Protein AF-0000000080779223 (afdb_homodimer)

Organism: Coccidioides immitis (strain RS) (NCBI:txid246410)

Nearest PDB structures (foldseek):
  2h4u-assembly1_A  TM=9.328E-01  e=2.922E-12  Homo sapiens
  4ord-assembly1_A  TM=8.524E-01  e=2.295E-12  Danio rerio
  2h4u-assembly1_D  TM=9.483E-01  e=5.286E-11  Homo sapiens
  3f5o-assembly1_B  TM=8.701E-01  e=8.654E-12  Homo sapiens
  2cy9-assembly1_A  TM=9.499E-01  e=2.095E-09  Mus musculus

Foldseek 3Di:
DDQDFVQLFVQLQCVLPPDDDPVRCVDDCVVCSVFKHWDDFGVPPFTKTKIKGAAAQVQDDPVQWGDPVSVQVCLAVNLLSSQCSVDDQQFCVVSFAWPDKDKDFDATHHHGFMKMKMKTWPDGDSFKTKIKIWIATPVPGDTGMIMIIMGTDDHPDPPPD/DDQDFVQLFVQLQCVLPPDDDPVRCVDDCVVCSVFKHWDDWGVPPFTKTKIKGAAAQVQDDPVQWGDPVSVQVCLAVNLLSSQCSVDDQQFCVVSFAWPDKDKDFDATHHHGFMKMKMKTWPDGDSFKTKIKIWIATPVPGDTGMIMIIMGTDDHPDPPPD

Solvent-accessible surface area (backbone atoms only — not comparable to full-atom values): 16432 Å² total; per-residue (Å²): 132,85,86,45,61,69,57,35,41,50,44,45,45,48,68,53,68,49,80,68,50,78,73,55,55,39,25,43,66,38,83,48,46,86,50,48,40,82,68,51,58,43,71,57,90,64,33,34,40,30,31,35,32,56,37,43,60,55,40,8,36,96,84,46,21,56,19,70,34,48,54,49,27,51,42,56,54,54,37,35,43,54,38,43,42,67,29,39,92,57,36,22,52,76,39,36,44,67,41,33,42,38,36,40,45,73,43,84,48,45,54,69,41,45,33,34,41,41,21,33,52,75,46,74,59,73,52,44,32,36,29,36,29,34,34,26,36,62,89,78,61,47,72,18,35,42,33,43,39,33,32,33,44,68,45,64,81,70,72,80,120,131,83,86,44,61,68,55,36,42,50,44,44,44,49,68,54,68,48,83,68,51,78,73,55,54,38,26,42,66,39,82,48,46,86,49,48,40,81,68,50,58,43,71,57,88,66,33,35,40,32,30,34,31,56,37,42,59,54,39,7,37,95,84,45,20,57,18,69,35,49,54,50,27,48,42,55,54,55,36,36,43,54,38,43,40,67,29,39,93,56,36,22,54,76,38,38,46,67,40,32,43,38,37,38,45,73,44,85,48,46,55,69,42,45,32,34,40,42,20,33,52,74,46,75,59,74,52,44,33,36,29,34,28,36,33,25,37,63,88,78,59,47,73,19,35,41,33,44,39,32,30,34,44,68,45,67,82,72,71,79,124

InterPro domains:
  IPR003736 Phenylacetic acid degradation-related domain [TIGR00369] (54-140)
  IPR006683 Thioesterase domain [PF03061] (65-143)
  IPR029069 HotDog domain superfamily [SSF54637] (48-147)
  IPR039298 Acyl-coenzyme A thioesterase 13 [PTHR21660] (12-153)

pLDDT: mean 94.31, std 9.31, range [35.62, 99.0]

Radius of gyration: 20.01 Å; Cα contacts (8 Å, |Δi|>4): 756; chains: 2; bounding box: 48×68×44 Å

Secondary structure (DSSP, 8-state):
----HHHHHHHHHHHHHSPP-TTGGGSTTHHHHTTEEEEEEE-SSSPEEEEEEE--GGGB-TTSBB-HHHHHHHHHHHHHHHHHHH-BTTBBTT--EEEEEEEEE-S--BTT-EEEEEEEEEEE-SSEEEEEEEEEETTT--EEEEEEEEEE---------/----HHHHHHHHHHHHHSPP-TTGGGSTTHHHHTTEEEEEEE-SSSPEEEEEEE--GGGB-TTSBB-HHHHHHHHHHHHHHHHHHH-BTTBBTT--EEEEEEEEE-S--BTT-EEEEEEEEEEE-SSEEEEEEEEEETTT--EEEEEEEEEE---------

Structure (mmCIF, N/CA/C/O backbone):
data_AF-0000000080779223-model_v1
#
loop_
_entity.id
_entity.type
_entity.pdbx_description
1 polymer Thioesterase
#
loop_
_atom_site.group_PDB
_atom_site.id
_atom_site.type_symbol
_atom_site.label_atom_id
_atom_site.label_alt_id
_atom_site.label_comp_id
_atom_site.label_asym_id
_atom_site.label_entity_id
_atom_site.label_seq_id
_atom_site.pdbx_PDB_ins_code
_atom_site.Cartn_x
_atom_site.Cartn_y
_atom_site.Cartn_z
_atom_site.occupancy
_atom_site.B_iso_or_equiv
_atom_site.auth_seq_id
_atom_site.auth_comp_id
_atom_site.auth_asym_id
_atom_site.auth_atom_id
_atom_site.pdbx_PDB_model_num
ATOM 1 N N . MET A 1 1 ? 1.879 30.844 16.062 1 60.28 1 MET A N 1
ATOM 2 C CA . MET A 1 1 ? 0.445 30.938 16.312 1 60.28 1 MET A CA 1
ATOM 3 C C . MET A 1 1 ? -0.128 29.594 16.734 1 60.28 1 MET A C 1
ATOM 5 O O . MET A 1 1 ? 0.312 28.547 16.25 1 60.28 1 MET A O 1
ATOM 9 N N . GLU A 1 2 ? -0.943 29.547 17.781 1 83.25 2 GLU A N 1
ATOM 10 C CA . GLU A 1 2 ? -1.54 28.344 18.344 1 83.25 2 GLU A CA 1
ATOM 11 C C . GLU A 1 2 ? -2.502 27.688 17.359 1 83.25 2 GLU A C 1
ATOM 13 O O . GLU A 1 2 ? -3.232 28.375 16.641 1 83.25 2 GLU A O 1
ATOM 18 N N . LEU A 1 3 ? -2.42 26.469 17.094 1 90.62 3 LEU A N 1
ATOM 19 C CA . LEU A 1 3 ? -3.287 25.719 16.188 1 90.62 3 LEU A CA 1
ATOM 20 C C . LEU A 1 3 ? -4.703 25.625 16.75 1 90.62 3 LEU A C 1
ATOM 22 O O . LEU A 1 3 ? -4.918 25.062 17.828 1 90.62 3 LEU A O 1
ATOM 26 N N . THR A 1 4 ? -5.652 26.328 16.062 1 95.12 4 THR A N 1
ATOM 27 C CA . THR A 1 4 ? -7.055 26.25 16.453 1 95.12 4 THR A CA 1
ATOM 28 C C . THR A 1 4 ? -7.754 25.109 15.742 1 95.12 4 THR A C 1
ATOM 30 O O . THR A 1 4 ? -7.242 24.578 14.75 1 95.12 4 THR A O 1
ATOM 33 N N . GLU A 1 5 ? -8.922 24.703 16.25 1 96.5 5 GLU A N 1
ATOM 34 C CA . GLU A 1 5 ? -9.75 23.688 15.617 1 96.5 5 GLU A CA 1
ATOM 35 C C . GLU A 1 5 ? -10.078 24.062 14.18 1 96.5 5 GLU A C 1
ATOM 37 O O . GLU A 1 5 ? -9.945 23.234 13.266 1 96.5 5 GLU A O 1
ATOM 42 N N . GLU A 1 6 ? -10.477 25.312 14 1 95.88 6 GLU A N 1
ATOM 43 C CA . GLU A 1 6 ? -10.867 25.797 12.68 1 95.88 6 GLU A CA 1
ATOM 44 C C . GLU A 1 6 ? -9.688 25.734 11.703 1 95.88 6 GLU A C 1
ATOM 46 O O . GLU A 1 6 ? -9.844 25.312 10.555 1 95.88 6 GLU A O 1
ATOM 51 N N . LEU A 1 7 ? -8.555 26.188 12.203 1 95.38 7 LEU A N 1
ATOM 52 C CA . LEU A 1 7 ? -7.375 26.188 11.352 1 95.38 7 LEU A CA 1
ATOM 53 C C . LEU A 1 7 ? -6.977 24.766 10.977 1 95.38 7 LEU A C 1
ATOM 55 O O . LEU A 1 7 ? -6.633 24.484 9.828 1 95.38 7 LEU A O 1
ATOM 59 N N . PHE A 1 8 ? -7.027 23.891 11.961 1 96.62 8 PHE A N 1
ATOM 60 C CA . PHE A 1 8 ? -6.703 22.484 11.71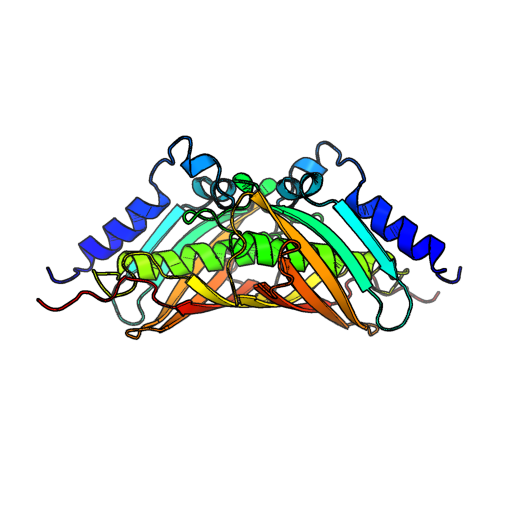9 1 96.62 8 PHE A CA 1
ATOM 61 C C . PHE A 1 8 ? -7.629 21.891 10.664 1 96.62 8 PHE A C 1
ATOM 63 O O . PHE A 1 8 ? -7.168 21.297 9.688 1 96.62 8 PHE A O 1
ATOM 70 N N . VAL A 1 9 ? -8.922 22.047 10.789 1 96.69 9 VAL A N 1
ATOM 71 C CA . VAL A 1 9 ? -9.914 21.5 9.867 1 96.69 9 VAL A CA 1
ATOM 72 C C . VAL A 1 9 ? -9.688 22.062 8.469 1 96.69 9 VAL A C 1
ATOM 74 O O . VAL A 1 9 ? -9.727 21.328 7.48 1 96.69 9 VAL A O 1
ATOM 77 N N . ASN A 1 10 ? -9.367 23.359 8.375 1 95.12 10 ASN A N 1
ATOM 78 C CA . ASN A 1 10 ? -9.133 24 7.086 1 95.12 10 ASN A CA 1
ATOM 79 C C . ASN A 1 10 ? -7.879 23.469 6.41 1 95.12 10 ASN A C 1
ATOM 81 O O . ASN A 1 10 ? -7.852 23.281 5.191 1 95.12 10 ASN A O 1
ATOM 85 N N . ARG A 1 11 ? -6.891 23.234 7.203 1 93.56 11 ARG A N 1
ATOM 86 C CA . ARG A 1 11 ? -5.66 22.656 6.664 1 93.56 11 ARG A CA 1
ATOM 87 C C . ARG A 1 11 ? -5.91 21.281 6.07 1 93.56 11 ARG A C 1
ATOM 89 O O . ARG A 1 11 ? -5.496 21 4.945 1 93.56 11 ARG A O 1
ATOM 96 N N . ILE A 1 12 ? -6.609 20.422 6.82 1 94.69 12 ILE A N 1
ATOM 97 C CA . ILE A 1 12 ? -6.883 19.062 6.383 1 94.69 12 ILE A CA 1
ATOM 98 C C . ILE A 1 12 ? -7.73 19.078 5.113 1 94.69 12 ILE A C 1
ATOM 100 O O . ILE A 1 12 ? -7.414 18.406 4.133 1 94.69 12 ILE A O 1
ATOM 104 N N . LYS A 1 13 ? -8.734 19.891 5.148 1 91.81 13 LYS A N 1
ATOM 105 C CA . LYS A 1 13 ? -9.648 20 4.016 1 91.81 13 LYS A CA 1
ATOM 106 C C . LYS A 1 13 ? -8.922 20.5 2.768 1 91.81 13 LYS A C 1
ATOM 108 O O . LYS A 1 13 ? -9.094 19.938 1.681 1 91.81 13 LYS A O 1
ATOM 113 N N . SER A 1 14 ? -8.078 21.469 2.871 1 89.69 14 SER A N 1
ATOM 114 C CA . SER A 1 14 ? -7.387 22.094 1.743 1 89.69 14 SER A CA 1
ATOM 115 C C . SER A 1 14 ? -6.367 21.141 1.129 1 89.69 14 SER A C 1
ATOM 117 O O . SER A 1 14 ? -6.125 21.172 -0.079 1 89.69 14 SER A O 1
ATOM 119 N N . MET A 1 15 ? -5.84 20.312 1.89 1 83.06 15 MET A N 1
ATOM 120 C CA . MET A 1 15 ? -4.82 19.375 1.417 1 83.06 15 MET A CA 1
ATOM 121 C C . MET A 1 15 ? -5.422 18.344 0.469 1 83.06 15 MET A C 1
ATOM 123 O O . MET A 1 15 ? -4.781 17.953 -0.505 1 83.06 15 MET A O 1
ATOM 127 N N . TYR A 1 16 ? -6.652 18 0.704 1 77.38 16 TYR A N 1
ATOM 128 C CA . TYR A 1 16 ? -7.184 16.906 -0.095 1 77.38 16 TYR A CA 1
ATOM 129 C C . TYR A 1 16 ? -8.078 17.422 -1.21 1 77.38 16 TYR A C 1
ATOM 131 O O . TYR A 1 16 ? -8.258 16.766 -2.234 1 77.38 16 TYR A O 1
ATOM 139 N N . GLU A 1 17 ? -8.586 18.672 -1.057 1 78.12 17 GLU A N 1
ATOM 140 C CA . GLU A 1 17 ? -9.508 19.188 -2.057 1 78.12 17 GLU A CA 1
ATOM 141 C C . GLU A 1 17 ? -8.789 20.078 -3.074 1 78.12 17 GLU A C 1
ATOM 143 O O . GLU A 1 17 ? -9.367 20.469 -4.09 1 78.12 17 GLU A O 1
ATOM 148 N N . ARG A 1 18 ? -7.578 20.203 -2.768 1 76.69 18 ARG A N 1
ATOM 149 C CA . ARG A 1 18 ? -6.84 21.062 -3.689 1 76.69 18 ARG A CA 1
ATOM 150 C C . ARG A 1 18 ? -6.594 20.359 -5.02 1 76.69 18 ARG A C 1
ATOM 152 O O . ARG A 1 18 ? -6.367 19.141 -5.047 1 76.69 18 ARG A O 1
ATOM 159 N N . SER A 1 19 ? -6.695 21.188 -6.047 1 75.75 19 SER A N 1
ATOM 160 C CA . SER A 1 19 ? -6.336 20.656 -7.363 1 75.75 19 SER A CA 1
ATOM 161 C C . SER A 1 19 ? -4.836 20.422 -7.473 1 75.75 19 SER A C 1
ATOM 163 O O . SER A 1 19 ? -4.035 21.234 -6.992 1 75.75 19 SER A O 1
ATOM 165 N N . LEU A 1 20 ? -4.547 19.328 -7.973 1 81.88 20 LEU A N 1
ATOM 166 C CA . LEU A 1 20 ? -3.143 19.031 -8.227 1 81.88 20 LEU A CA 1
ATOM 167 C C . LEU A 1 20 ? -2.676 19.672 -9.531 1 81.88 20 LEU A C 1
ATOM 169 O O . LEU A 1 20 ? -3.426 19.703 -10.508 1 81.88 20 LEU A O 1
ATOM 173 N N . ASP A 1 21 ? -1.545 20.281 -9.469 1 83.5 21 ASP A N 1
ATOM 174 C CA . ASP A 1 21 ? -0.965 20.75 -10.727 1 83.5 21 ASP A CA 1
ATOM 175 C C . ASP A 1 21 ? -0.455 19.594 -11.562 1 83.5 21 ASP A C 1
ATOM 177 O O . ASP A 1 21 ? -0.617 18.422 -11.18 1 83.5 21 ASP A O 1
ATOM 181 N N . GLU A 1 22 ? -0.006 19.969 -12.75 1 83.88 22 GLU A N 1
ATOM 182 C CA . GLU A 1 22 ? 0.404 18.953 -13.703 1 83.88 22 GLU A CA 1
ATOM 183 C C . GLU A 1 22 ? 1.486 18.047 -13.117 1 83.88 22 GLU A C 1
ATOM 185 O O . GLU A 1 22 ? 1.456 16.828 -13.305 1 83.88 22 GLU A O 1
ATOM 190 N N . HIS A 1 23 ? 2.412 18.656 -12.477 1 84.75 23 HIS A N 1
ATOM 191 C CA . HIS A 1 23 ? 3.504 17.906 -11.883 1 84.75 23 HIS A CA 1
ATOM 192 C C . HIS A 1 23 ? 2.996 16.984 -10.766 1 84.75 23 HIS A C 1
ATOM 194 O O . HIS A 1 23 ? 3.357 15.812 -10.711 1 84.75 23 HIS A O 1
ATOM 200 N N . GLU A 1 24 ? 2.143 17.5 -9.953 1 86 24 GLU A N 1
ATOM 201 C CA . GLU A 1 24 ? 1.599 16.734 -8.828 1 86 24 GLU A CA 1
ATOM 202 C C . GLU A 1 24 ? 0.729 15.586 -9.32 1 86 24 GLU A C 1
ATOM 204 O O . GLU A 1 24 ? 0.592 14.57 -8.633 1 86 24 GLU A O 1
ATOM 209 N N . ASN A 1 25 ? 0.188 15.727 -10.477 1 89.69 25 ASN A N 1
ATOM 210 C CA . ASN A 1 25 ? -0.653 14.695 -11.07 1 89.69 25 ASN A CA 1
ATOM 211 C C . ASN A 1 25 ? 0.174 13.516 -11.562 1 89.69 25 ASN A C 1
ATOM 213 O O . ASN A 1 25 ? -0.378 12.477 -11.93 1 89.69 25 ASN A O 1
ATOM 217 N N . SER A 1 26 ? 1.386 13.648 -11.461 1 91.81 26 SER A N 1
ATOM 218 C CA . SER A 1 26 ? 2.254 12.609 -12 1 91.81 26 SER A CA 1
ATOM 219 C C . SER A 1 26 ? 2.709 11.648 -10.914 1 91.81 26 SER A C 1
ATOM 221 O O . SER A 1 26 ? 3.303 10.609 -11.203 1 91.81 26 SER A O 1
ATOM 223 N N . PHE A 1 27 ? 2.383 11.969 -9.656 1 95.94 27 PHE A N 1
ATOM 224 C CA . PHE A 1 27 ? 2.848 11.133 -8.562 1 95.94 27 PHE A CA 1
ATOM 225 C C . PHE A 1 27 ? 1.909 9.945 -8.344 1 95.94 27 PHE A C 1
ATOM 227 O O . PHE A 1 27 ? 0.794 9.93 -8.867 1 95.94 27 PHE A O 1
ATOM 234 N N . PHE A 1 28 ? 2.365 8.977 -7.602 1 97.56 28 PHE A N 1
ATOM 235 C CA . PHE A 1 28 ? 1.735 7.668 -7.477 1 97.56 28 PHE A CA 1
ATOM 236 C C . PHE A 1 28 ? 0.306 7.801 -6.965 1 97.56 28 PHE A C 1
ATOM 238 O O . PHE A 1 28 ? -0.608 7.156 -7.484 1 97.56 28 PHE A O 1
ATOM 245 N N . ASP A 1 29 ? 0.114 8.633 -5.949 1 95.69 29 ASP A N 1
ATOM 246 C CA . ASP A 1 29 ? -1.17 8.648 -5.254 1 95.69 29 ASP A CA 1
ATOM 247 C C . ASP A 1 29 ? -2.146 9.609 -5.926 1 95.69 29 ASP A C 1
ATOM 249 O O . ASP A 1 29 ? -3.258 9.812 -5.434 1 95.69 29 ASP A O 1
ATOM 253 N N . ALA A 1 30 ? -1.726 10.203 -7.043 1 94.12 30 ALA A N 1
ATOM 254 C CA . ALA A 1 30 ? -2.582 11.156 -7.738 1 94.12 30 ALA A CA 1
ATOM 255 C C . ALA A 1 30 ? -3.875 10.5 -8.203 1 94.12 30 ALA A C 1
ATOM 257 O O . ALA A 1 30 ? -4.922 11.148 -8.266 1 94.12 30 ALA A O 1
ATOM 258 N N . GLN A 1 31 ? -3.824 9.211 -8.477 1 92.31 31 GLN A N 1
ATOM 259 C CA . GLN A 1 31 ? -4.98 8.484 -8.984 1 92.31 31 GLN A CA 1
ATOM 260 C C . GLN A 1 31 ? -6.094 8.414 -7.941 1 92.31 31 GLN A C 1
ATOM 262 O O . GLN A 1 31 ? -7.246 8.125 -8.273 1 92.31 31 GLN A O 1
ATOM 267 N N . LEU A 1 32 ? -5.773 8.688 -6.699 1 94.25 32 LEU A N 1
ATOM 268 C CA . LEU A 1 32 ? -6.75 8.555 -5.625 1 94.25 32 LEU A CA 1
ATOM 269 C C . LEU A 1 32 ? -7.27 9.922 -5.191 1 94.25 32 LEU A C 1
ATOM 271 O O . LEU A 1 32 ? -8.227 10.008 -4.418 1 94.25 32 LEU A O 1
ATOM 275 N N . GLN A 1 33 ? -6.641 10.953 -5.672 1 89.38 33 GLN A N 1
ATOM 276 C CA . GLN A 1 33 ? -6.902 12.305 -5.188 1 89.38 33 GLN A CA 1
ATOM 277 C C . GLN A 1 33 ? -8.367 12.688 -5.383 1 89.38 33 GLN A C 1
ATOM 279 O O . GLN A 1 33 ? -8.977 13.297 -4.504 1 89.38 33 GLN A O 1
ATOM 284 N N . ASP A 1 34 ? -8.938 12.305 -6.496 1 90.94 34 ASP A N 1
ATOM 285 C CA . ASP A 1 34 ? -10.305 12.719 -6.797 1 90.94 34 ASP A CA 1
ATOM 286 C C . ASP A 1 34 ? -11.312 11.664 -6.344 1 90.94 34 ASP A C 1
ATOM 288 O O . ASP A 1 34 ? -12.508 11.789 -6.605 1 90.94 34 ASP A O 1
ATOM 292 N N . LYS A 1 35 ? -10.859 10.656 -5.691 1 94.94 35 LYS A N 1
ATOM 293 C CA . LYS A 1 35 ? -11.734 9.555 -5.297 1 94.94 35 LYS A CA 1
ATOM 294 C C . LYS A 1 35 ? -12.094 9.648 -3.818 1 94.94 35 LYS A C 1
ATOM 296 O O . LYS A 1 35 ? -12.961 8.906 -3.342 1 94.94 35 LYS A O 1
ATOM 301 N N . VAL A 1 36 ? -11.422 10.469 -3.111 1 95.88 36 VAL A N 1
ATOM 302 C CA . VAL A 1 36 ? -11.602 10.586 -1.668 1 95.88 36 VAL A CA 1
ATOM 303 C C . VAL A 1 36 ? -12.078 11.992 -1.313 1 95.88 36 VAL A C 1
ATOM 305 O O . VAL A 1 36 ? -11.578 12.977 -1.857 1 95.88 36 VAL A O 1
ATOM 308 N N . ARG A 1 37 ? -13.031 12.117 -0.463 1 95.06 37 ARG A N 1
ATOM 309 C CA . ARG A 1 37 ? -13.539 13.406 -0.017 1 95.06 37 ARG A CA 1
ATOM 310 C C . ARG A 1 37 ? -13.391 13.562 1.492 1 95.06 37 ARG A C 1
ATOM 312 O O . ARG A 1 37 ? -13.555 12.602 2.24 1 95.06 37 ARG A O 1
ATOM 319 N N . PHE A 1 38 ? -13.141 14.789 1.873 1 96.88 38 PHE A N 1
ATOM 320 C CA . PHE A 1 38 ? -13.078 15.125 3.291 1 96.88 38 PHE A CA 1
ATOM 321 C C . PHE A 1 38 ? -14.445 14.953 3.943 1 96.88 38 PHE A C 1
ATOM 323 O O . PHE A 1 38 ? -15.469 15.305 3.357 1 96.88 38 PHE A O 1
ATOM 330 N N . HIS A 1 39 ? -14.453 14.367 5.137 1 97.38 39 HIS A N 1
ATOM 331 C CA . HIS A 1 39 ? -15.711 14.203 5.859 1 97.38 39 HIS A CA 1
ATOM 332 C C . HIS A 1 39 ? -15.719 15.008 7.148 1 97.38 39 HIS A C 1
ATOM 334 O O . HIS A 1 39 ? -16.656 15.781 7.398 1 97.38 39 HIS A O 1
ATOM 340 N N . SER A 1 40 ? -14.695 14.859 7.996 1 97.62 40 SER A N 1
ATOM 341 C CA . SER A 1 40 ? -14.602 15.625 9.234 1 97.62 40 SER A CA 1
ATOM 342 C C . SER A 1 40 ? -13.195 15.578 9.812 1 97.62 40 SER A C 1
ATOM 344 O O . SER A 1 40 ? -12.375 14.742 9.406 1 97.62 40 SER A O 1
ATOM 346 N N . ALA A 1 41 ? -12.914 16.516 10.727 1 98 41 ALA A N 1
ATOM 347 C CA . ALA A 1 41 ? -11.672 16.5 11.5 1 98 41 ALA A CA 1
ATOM 348 C C . ALA A 1 41 ? -11.875 17.156 12.867 1 98 41 ALA A C 1
ATOM 350 O O . ALA A 1 41 ? -12.75 18 13.031 1 98 41 ALA A O 1
ATOM 351 N N . SER A 1 42 ? -11.078 16.703 13.781 1 98.06 42 SER A N 1
ATOM 352 C CA . SER A 1 42 ? -11.203 17.219 15.141 1 98.06 42 SER A CA 1
ATOM 353 C C . SER A 1 42 ? -9.852 17.203 15.859 1 98.06 42 SER A C 1
ATOM 355 O O . SER A 1 42 ? -9.102 16.234 15.758 1 98.06 42 SER A O 1
ATOM 357 N N . LEU A 1 43 ? -9.57 18.25 16.625 1 97 43 LEU A N 1
ATOM 358 C CA . LEU A 1 43 ? -8.359 18.344 17.422 1 97 43 LEU A CA 1
ATOM 359 C C . LEU A 1 43 ? -8.586 17.734 18.812 1 97 43 LEU A C 1
ATOM 361 O O . LEU A 1 43 ? -7.637 17.547 19.578 1 97 43 LEU A O 1
ATOM 365 N N . ALA A 1 44 ? -9.828 17.531 19.094 1 96.19 44 ALA A N 1
ATOM 366 C CA . ALA A 1 44 ? -10.102 16.906 20.391 1 96.19 44 ALA A CA 1
ATOM 367 C C . ALA A 1 44 ? -9.461 15.523 20.469 1 96.19 44 ALA A C 1
ATOM 369 O O . ALA A 1 44 ? -9.453 14.773 19.5 1 96.19 44 ALA A O 1
ATOM 370 N N . ALA A 1 45 ? -9.023 15.188 21.703 1 93.94 45 ALA A N 1
ATOM 371 C CA . ALA A 1 45 ? -8.32 13.922 21.859 1 93.94 45 ALA A CA 1
ATOM 372 C C . ALA A 1 45 ? -9.289 12.742 21.781 1 93.94 45 ALA A C 1
ATOM 374 O O . ALA A 1 45 ? -10.344 12.75 22.422 1 93.94 45 ALA A O 1
ATOM 375 N N . PRO A 1 46 ? -8.906 11.805 20.953 1 96.5 46 PRO A N 1
ATOM 376 C CA . PRO A 1 46 ? -7.738 11.758 20.078 1 96.5 46 PRO A CA 1
ATOM 377 C C . PRO A 1 46 ? -7.938 12.562 18.797 1 96.5 46 PRO A C 1
ATOM 379 O O . PRO A 1 46 ? -9.047 12.602 18.25 1 96.5 46 PRO A O 1
ATOM 382 N N . VAL A 1 47 ? -6.898 13.156 18.344 1 98.31 47 VAL A N 1
ATOM 383 C CA . VAL A 1 47 ? -6.969 13.898 17.078 1 98.31 47 VAL A CA 1
ATOM 384 C C . VAL A 1 47 ? -7.379 12.961 15.953 1 98.31 47 VAL A C 1
ATOM 386 O O . VAL A 1 47 ? -6.836 11.859 15.82 1 98.31 47 VAL A O 1
ATOM 389 N N . ARG A 1 48 ? -8.367 13.453 15.125 1 98.5 48 ARG A N 1
ATOM 390 C CA . ARG A 1 48 ? -8.945 12.562 14.125 1 98.5 48 ARG A CA 1
ATOM 391 C C . ARG A 1 48 ? -9.289 13.32 12.844 1 98.5 48 ARG A C 1
ATOM 393 O O . ARG A 1 48 ? -9.625 14.508 12.891 1 98.5 48 ARG A O 1
ATOM 400 N N . ALA A 1 49 ? -9.18 12.625 11.773 1 98.25 49 ALA A N 1
ATOM 401 C CA . ALA A 1 49 ? -9.734 13.047 10.492 1 98.25 49 ALA A CA 1
ATOM 402 C C . ALA A 1 49 ? -10.422 11.875 9.789 1 98.25 49 ALA A C 1
ATOM 404 O O . ALA A 1 49 ? -9.93 10.75 9.812 1 98.25 49 ALA A O 1
ATOM 405 N N . THR A 1 50 ? -11.547 12.148 9.188 1 98.5 50 THR A N 1
ATOM 406 C CA . THR A 1 50 ? -12.297 11.117 8.477 1 98.5 50 THR A CA 1
ATOM 407 C C . THR A 1 50 ? -12.555 11.523 7.031 1 98.5 50 THR A C 1
ATOM 409 O O . THR A 1 50 ? -12.781 12.703 6.75 1 98.5 50 THR A O 1
ATOM 412 N N . PHE A 1 51 ? -12.531 10.562 6.207 1 98.12 51 PHE A N 1
ATOM 413 C CA . PHE A 1 51 ? -12.75 10.734 4.777 1 98.12 51 PHE A CA 1
ATOM 414 C C . PHE A 1 51 ? -13.734 9.695 4.25 1 98.12 51 PHE A C 1
ATOM 416 O O . PHE A 1 51 ? -13.969 8.672 4.898 1 98.12 51 PHE A O 1
ATOM 423 N N . ARG A 1 52 ? -14.242 10.008 3.072 1 98.19 52 ARG A N 1
ATOM 424 C CA . ARG A 1 52 ? -15.164 9.062 2.441 1 98.19 52 ARG A CA 1
ATOM 425 C C . ARG A 1 52 ? -14.805 8.852 0.973 1 98.19 52 ARG A C 1
ATOM 427 O O . ARG A 1 52 ? -14.211 9.734 0.341 1 98.19 52 ARG A O 1
ATOM 434 N N . SER A 1 53 ? -15.188 7.715 0.542 1 98.38 53 SER A N 1
ATOM 435 C CA . SER A 1 53 ? -14.953 7.332 -0.848 1 98.38 53 SER A CA 1
ATOM 436 C C . SER A 1 53 ? -15.922 6.238 -1.29 1 98.38 53 SER A C 1
ATOM 438 O O . SER A 1 53 ? -16.328 5.406 -0.481 1 98.38 53 SER A O 1
ATOM 440 N N . VAL A 1 54 ? -16.266 6.301 -2.543 1 98.81 54 VAL A N 1
ATOM 441 C CA . VAL A 1 54 ? -16.938 5.172 -3.17 1 98.81 54 VAL A CA 1
ATOM 442 C C . VAL A 1 54 ? -15.938 4.332 -3.953 1 98.81 54 VAL A C 1
ATOM 444 O O . VAL A 1 54 ? -15.18 4.863 -4.77 1 98.81 54 VAL A O 1
ATOM 447 N N . VAL A 1 55 ? -15.953 3.062 -3.67 1 98.81 55 VAL A N 1
ATOM 448 C CA . VAL A 1 55 ? -14.992 2.186 -4.328 1 98.81 55 VAL A CA 1
ATOM 449 C C . VAL A 1 55 ? -15.297 2.105 -5.82 1 98.81 55 VAL A C 1
ATOM 451 O O . VAL A 1 55 ? -16.375 1.648 -6.215 1 98.81 55 VAL A O 1
ATOM 454 N N . THR A 1 56 ? -14.383 2.592 -6.641 1 98.25 56 THR A N 1
ATOM 455 C CA . THR A 1 56 ? -14.492 2.484 -8.094 1 98.25 56 THR A CA 1
ATOM 456 C C . THR A 1 56 ? -13.625 1.345 -8.617 1 98.25 56 THR A C 1
ATOM 458 O O . THR A 1 56 ? -12.789 0.807 -7.887 1 98.25 56 THR A O 1
ATOM 461 N N . LEU A 1 57 ? -13.82 0.985 -9.82 1 97.31 57 LEU A N 1
ATOM 462 C CA . LEU A 1 57 ? -13.078 -0.114 -10.43 1 97.31 57 LEU A CA 1
ATOM 463 C C . LEU A 1 57 ? -11.578 0.154 -10.391 1 97.31 57 LEU A C 1
ATOM 465 O O . LEU A 1 57 ? -10.781 -0.77 -10.211 1 97.31 57 LEU A O 1
ATOM 469 N N . SER A 1 58 ? -11.172 1.376 -10.562 1 97.38 58 SER A N 1
ATOM 470 C CA . SER A 1 58 ? -9.758 1.739 -10.594 1 97.38 58 SER A CA 1
ATOM 471 C C . SER A 1 58 ? -9.125 1.577 -9.211 1 97.38 58 SER A C 1
ATOM 473 O O . SER A 1 58 ? -7.906 1.695 -9.07 1 97.38 58 SER A O 1
ATOM 475 N N . MET A 1 59 ? -9.945 1.319 -8.188 1 98.44 59 MET A N 1
ATOM 476 C CA . MET A 1 59 ? -9.453 1.076 -6.832 1 98.44 59 MET A CA 1
ATOM 477 C C . MET A 1 59 ? -9.477 -0.413 -6.504 1 98.44 59 MET A C 1
ATOM 479 O O . MET A 1 59 ? -9.062 -0.82 -5.418 1 98.44 59 MET A O 1
ATOM 483 N N . CYS A 1 60 ? -9.922 -1.225 -7.422 1 98.31 60 CYS A N 1
ATOM 484 C CA . CYS A 1 60 ? -10.242 -2.611 -7.109 1 98.31 60 CYS A CA 1
ATOM 485 C C . CYS A 1 60 ? -9.117 -3.545 -7.543 1 98.31 60 CYS A C 1
ATOM 487 O O . CYS A 1 60 ? -8.281 -3.176 -8.375 1 98.31 60 CYS A O 1
ATOM 489 N N . ASN A 1 61 ? -9.125 -4.684 -6.832 1 96.25 61 ASN A N 1
ATOM 490 C CA . ASN A 1 61 ? -8.398 -5.84 -7.336 1 96.25 61 ASN A CA 1
ATOM 491 C C . ASN A 1 61 ? -9.219 -6.625 -8.352 1 96.25 61 ASN A C 1
ATOM 493 O O . ASN A 1 61 ? -10.297 -6.188 -8.75 1 96.25 61 ASN A O 1
ATOM 497 N N . ARG A 1 62 ? -8.68 -7.73 -8.773 1 91.38 62 ARG A N 1
ATOM 498 C CA . ARG A 1 62 ? -9.328 -8.484 -9.844 1 91.38 62 ARG A CA 1
ATOM 499 C C . ARG A 1 62 ? -10.57 -9.203 -9.328 1 91.38 62 ARG A C 1
ATOM 501 O O . ARG A 1 62 ? -11.344 -9.75 -10.109 1 91.38 62 ARG A O 1
ATOM 508 N N . LEU A 1 63 ? -10.773 -9.258 -8.062 1 93.25 63 LEU A N 1
ATOM 509 C CA . LEU A 1 63 ? -11.992 -9.805 -7.465 1 93.25 63 LEU A CA 1
ATOM 510 C C . LEU A 1 63 ? -13.039 -8.711 -7.281 1 93.25 63 LEU A C 1
ATOM 512 O O . LEU A 1 63 ? -14.055 -8.93 -6.613 1 93.25 63 LEU A O 1
ATOM 516 N N . GLU A 1 64 ? -12.742 -7.508 -7.738 1 96.69 64 GLU A N 1
ATOM 517 C CA . GLU A 1 64 ? -13.641 -6.355 -7.777 1 96.69 64 GLU A CA 1
ATOM 518 C C . GLU A 1 64 ? -13.984 -5.883 -6.367 1 96.69 64 GLU A C 1
ATOM 520 O O . GLU A 1 64 ? -15.141 -5.566 -6.082 1 96.69 64 GLU A O 1
ATOM 525 N N . SER A 1 65 ? -13.102 -5.961 -5.555 1 98.31 65 SER A N 1
ATOM 526 C CA . SER A 1 65 ? -13.102 -5.34 -4.234 1 98.31 65 SER A CA 1
ATOM 527 C C . SER A 1 65 ? -11.875 -4.453 -4.043 1 98.31 65 SER A C 1
ATOM 529 O O . SER A 1 65 ? -10.93 -4.516 -4.824 1 98.31 65 SER A O 1
ATOM 531 N N . LEU A 1 66 ? -11.945 -3.656 -3.016 1 98.81 66 LEU A N 1
ATOM 532 C CA . LEU A 1 66 ? -10.836 -2.744 -2.746 1 98.81 66 LEU A CA 1
ATOM 533 C C . LEU A 1 66 ? -9.508 -3.492 -2.723 1 98.81 66 LEU A C 1
ATOM 535 O O . LEU A 1 66 ? -9.352 -4.465 -1.982 1 98.81 66 LEU A O 1
ATOM 539 N N . HIS A 1 67 ? -8.609 -3.117 -3.578 1 98.75 67 HIS A N 1
ATOM 540 C CA . HIS A 1 67 ? -7.285 -3.723 -3.666 1 98.75 67 HIS A CA 1
ATOM 541 C C . HIS A 1 67 ? -6.508 -3.535 -2.367 1 98.75 67 HIS A C 1
ATOM 543 O O . HIS A 1 67 ? -6.535 -2.455 -1.772 1 98.75 67 HIS A O 1
ATOM 549 N N . GLY A 1 68 ? -5.754 -4.527 -1.939 1 98.5 68 GLY A N 1
ATOM 550 C CA . GLY A 1 68 ? -4.938 -4.418 -0.741 1 98.5 68 GLY A CA 1
ATOM 551 C C . GLY A 1 68 ? -3.945 -3.268 -0.795 1 98.5 68 GLY A C 1
ATOM 552 O O . GLY A 1 68 ? -3.771 -2.545 0.187 1 98.5 68 GLY A O 1
ATOM 553 N N . GLY A 1 69 ? -3.295 -3.127 -1.923 1 98.56 69 GLY A N 1
ATOM 554 C CA . GLY A 1 69 ? -2.385 -2.01 -2.119 1 98.56 69 GLY A CA 1
ATOM 555 C C . GLY A 1 69 ? -3.076 -0.661 -2.074 1 98.56 69 GLY A C 1
ATOM 556 O O . GLY A 1 69 ? -2.51 0.317 -1.581 1 98.56 69 GLY A O 1
ATOM 557 N N . CYS A 1 70 ? -4.27 -0.595 -2.596 1 98.81 70 CYS A N 1
ATOM 558 C CA . CYS A 1 70 ? -5.043 0.641 -2.537 1 98.81 70 CYS A CA 1
ATOM 559 C C . CYS A 1 70 ? -5.375 1.01 -1.096 1 98.81 70 CYS A C 1
ATOM 561 O O . CYS A 1 70 ? -5.188 2.156 -0.686 1 98.81 70 CYS A O 1
ATOM 563 N N . ALA A 1 71 ? -5.859 0.035 -0.337 1 98.94 71 ALA A N 1
ATOM 564 C CA . ALA A 1 71 ? -6.16 0.262 1.075 1 98.94 71 ALA A CA 1
ATOM 565 C C . ALA A 1 71 ? -4.922 0.736 1.829 1 98.94 71 ALA A C 1
ATOM 567 O O . ALA A 1 71 ? -4.988 1.688 2.609 1 98.94 71 ALA A O 1
ATOM 568 N N . ALA A 1 72 ? -3.793 0.054 1.585 1 98.94 72 ALA A N 1
ATOM 569 C CA . ALA A 1 72 ? -2.537 0.454 2.215 1 98.94 72 ALA A CA 1
ATOM 570 C C . ALA A 1 72 ? -2.18 1.895 1.858 1 98.94 72 ALA A C 1
ATOM 572 O O . ALA A 1 72 ? -1.756 2.668 2.721 1 98.94 72 ALA A O 1
ATOM 573 N N . THR A 1 73 ? -2.338 2.244 0.597 1 98.75 73 THR A N 1
ATOM 574 C CA . THR A 1 73 ? -2.02 3.588 0.128 1 98.75 73 THR A CA 1
ATOM 575 C C . THR A 1 73 ? -2.922 4.621 0.793 1 98.75 73 THR A C 1
ATOM 577 O O . THR A 1 73 ? -2.453 5.676 1.226 1 98.75 73 THR A O 1
ATOM 580 N N . LEU A 1 74 ? -4.215 4.305 0.861 1 98.62 74 LEU A N 1
ATOM 581 C CA . LEU A 1 74 ? -5.16 5.223 1.49 1 98.62 74 LEU A CA 1
ATOM 582 C C . LEU A 1 74 ? -4.789 5.461 2.951 1 98.62 74 LEU A C 1
ATOM 584 O O . LEU A 1 74 ? -4.758 6.609 3.404 1 98.62 74 LEU A O 1
ATOM 588 N N . ILE A 1 75 ? -4.523 4.398 3.674 1 98.81 75 ILE A N 1
ATOM 589 C CA . ILE A 1 75 ? -4.148 4.535 5.078 1 98.81 75 ILE A CA 1
ATOM 590 C C . ILE A 1 75 ? -2.848 5.328 5.188 1 98.81 75 ILE A C 1
ATOM 592 O O . ILE A 1 75 ? -2.738 6.246 6.004 1 98.81 75 ILE A O 1
ATOM 596 N N . ASP A 1 76 ? -1.856 5.027 4.355 1 98.56 76 ASP A N 1
ATOM 597 C CA . ASP A 1 76 ? -0.577 5.73 4.328 1 98.56 76 ASP A CA 1
ATOM 598 C C . ASP A 1 76 ? -0.778 7.23 4.133 1 98.56 76 ASP A C 1
ATOM 600 O O . ASP A 1 76 ? -0.311 8.039 4.941 1 98.56 76 ASP A O 1
ATOM 604 N N . VAL A 1 77 ? -1.513 7.594 3.141 1 97.25 77 VAL A N 1
ATOM 605 C CA . VAL A 1 77 ? -1.659 8.984 2.729 1 97.25 77 VAL A CA 1
ATOM 606 C C . VAL A 1 77 ? -2.521 9.734 3.742 1 97.25 77 VAL A C 1
ATOM 608 O O . VAL A 1 77 ? -2.135 10.805 4.227 1 97.25 77 VAL A O 1
ATOM 611 N N . LEU A 1 78 ? -3.615 9.148 4.148 1 97.38 78 LEU A N 1
ATOM 612 C CA . LEU A 1 78 ? -4.609 9.914 4.891 1 97.38 78 LEU A CA 1
ATOM 613 C C . LEU A 1 78 ? -4.227 10.023 6.363 1 97.38 78 LEU A C 1
ATOM 615 O O . LEU A 1 78 ? -4.547 11.016 7.02 1 97.38 78 LEU A O 1
ATOM 619 N N . THR A 1 79 ? -3.516 9.016 6.887 1 97.94 79 THR A N 1
ATOM 620 C CA . THR A 1 79 ? -2.977 9.211 8.227 1 97.94 79 THR A CA 1
ATOM 621 C C . THR A 1 79 ? -1.9 10.289 8.227 1 97.94 79 THR A C 1
ATOM 623 O O . THR A 1 79 ? -1.784 11.055 9.188 1 97.94 79 THR A O 1
ATOM 626 N N . SER A 1 80 ? -1.118 10.383 7.176 1 96.69 80 SER A N 1
ATOM 627 C CA . SER A 1 80 ? -0.055 11.375 7.074 1 96.69 80 SER A CA 1
ATOM 628 C C . SER A 1 80 ? -0.624 12.797 7.031 1 96.69 80 SER A C 1
ATOM 630 O O . SER A 1 80 ? 0.025 13.742 7.48 1 96.69 80 SER A O 1
ATOM 632 N N . VAL A 1 81 ? -1.823 12.953 6.547 1 94.81 81 VAL A N 1
ATOM 633 C CA . VAL A 1 81 ? -2.461 14.258 6.441 1 94.81 81 VAL A CA 1
ATOM 634 C C . VAL A 1 81 ? -2.666 14.852 7.832 1 94.81 81 VAL A C 1
ATOM 636 O O . VAL A 1 81 ? -2.58 16.062 8.016 1 94.81 81 VAL A O 1
ATOM 639 N N . ILE A 1 82 ? -2.908 13.984 8.828 1 96.38 82 ILE A N 1
ATOM 640 C CA . ILE A 1 82 ? -3.057 14.445 10.203 1 96.38 82 ILE A CA 1
ATOM 641 C C . ILE A 1 82 ? -1.778 15.156 10.648 1 96.38 82 ILE A C 1
ATOM 643 O O . ILE A 1 82 ? -1.832 16.25 11.227 1 96.38 82 ILE A O 1
ATOM 647 N N . LEU A 1 83 ? -0.654 14.57 10.336 1 96.12 83 LEU A N 1
ATOM 648 C CA . LEU A 1 83 ? 0.623 15.148 10.734 1 96.12 83 LEU A CA 1
ATOM 649 C C . LEU A 1 83 ? 0.871 16.469 10.016 1 96.12 83 LEU A C 1
ATOM 651 O O . LEU A 1 83 ? 1.383 17.422 10.609 1 96.12 83 LEU A O 1
ATOM 655 N N . LEU A 1 84 ? 0.517 16.469 8.758 1 93.94 84 LEU A N 1
ATOM 656 C CA . LEU A 1 84 ? 0.666 17.719 8.008 1 93.94 84 LEU A CA 1
ATOM 657 C C . LEU A 1 84 ? -0.2 18.812 8.609 1 93.94 84 LEU A C 1
ATOM 659 O O . LEU A 1 84 ? 0.201 19.984 8.625 1 93.94 84 LEU A O 1
ATOM 663 N N . GLY A 1 85 ? -1.355 18.453 9.055 1 95 85 GLY A N 1
ATOM 664 C CA . GLY A 1 85 ? -2.246 19.422 9.688 1 95 85 GLY A CA 1
ATOM 665 C C . GLY A 1 85 ? -1.73 19.906 11.023 1 95 85 GLY A C 1
ATOM 666 O O . GLY A 1 85 ? -1.973 21.062 11.406 1 95 85 GLY A O 1
ATOM 667 N N . LEU A 1 86 ? -1.04 19.078 11.734 1 96.25 86 LEU A N 1
ATOM 668 C CA . LEU A 1 86 ? -0.53 19.391 13.062 1 96.25 86 LEU A CA 1
ATOM 669 C C . LEU A 1 86 ? 0.851 20.031 12.984 1 96.25 86 LEU A C 1
ATOM 671 O O . LEU A 1 86 ? 1.313 20.656 13.945 1 96.25 86 LEU A O 1
ATOM 675 N N . GLY A 1 87 ? 1.46 19.812 11.898 1 94 87 GLY A N 1
ATOM 676 C CA . GLY A 1 87 ? 2.879 20.109 11.766 1 94 87 GLY A CA 1
ATOM 677 C C . GLY A 1 87 ? 3.207 21.578 11.961 1 94 87 GLY A C 1
ATOM 678 O O . GLY A 1 87 ? 2.379 22.438 11.68 1 94 87 GLY A O 1
ATOM 679 N N . LYS A 1 88 ? 4.371 21.859 12.469 1 92.75 88 LYS A N 1
ATOM 680 C CA . LYS A 1 88 ? 5.02 23.172 12.586 1 92.75 88 LYS A CA 1
ATOM 681 C C . LYS A 1 88 ? 6.52 23.062 12.336 1 92.75 88 LYS A C 1
ATOM 683 O O . LYS A 1 88 ? 7.074 21.953 12.297 1 92.75 88 LYS A O 1
ATOM 688 N N . PRO A 1 89 ? 7.098 24.156 12.016 1 92.56 89 PRO A N 1
ATOM 689 C CA . PRO A 1 89 ? 8.539 24.062 11.75 1 92.56 89 PRO A CA 1
ATOM 690 C C . PRO A 1 89 ? 9.273 23.25 12.812 1 92.56 89 PRO A C 1
ATOM 692 O O . PRO A 1 89 ? 9.117 23.5 14.008 1 92.56 89 PRO A O 1
ATOM 695 N N . GLY A 1 90 ? 9.977 22.25 12.391 1 93.88 90 GLY A N 1
ATOM 696 C CA . GLY A 1 90 ? 10.758 21.406 13.273 1 93.88 90 GLY A CA 1
ATOM 697 C C . GLY A 1 90 ? 10.008 20.156 13.719 1 93.88 90 GLY A C 1
ATOM 698 O O . GLY A 1 90 ? 10.602 19.25 14.312 1 93.88 90 GLY A O 1
ATOM 699 N N . MET A 1 91 ? 8.727 20.188 13.484 1 95.25 91 MET A N 1
ATOM 700 C CA . MET A 1 91 ? 7.898 19.062 13.922 1 95.25 91 MET A CA 1
ATOM 701 C C . MET A 1 91 ? 6.922 18.641 12.828 1 95.25 91 MET A C 1
ATOM 703 O O . MET A 1 91 ? 5.777 19.109 12.805 1 95.25 91 MET A O 1
ATOM 707 N N . PHE A 1 92 ? 7.332 17.734 11.984 1 96 92 PHE A N 1
ATOM 708 C CA . PHE A 1 92 ? 6.543 17.094 10.953 1 96 92 PHE A CA 1
ATOM 709 C C . PHE A 1 92 ? 5.93 18.109 10.008 1 96 92 PHE A C 1
ATOM 711 O O . PHE A 1 92 ? 4.812 17.938 9.523 1 96 92 PHE A O 1
ATOM 718 N N . SER A 1 93 ? 6.602 19.281 9.773 1 93.38 93 SER A N 1
ATOM 719 C CA . SER A 1 93 ? 6.109 20.297 8.844 1 93.38 93 SER A CA 1
ATOM 720 C C . SER A 1 93 ? 6.074 19.766 7.414 1 93.38 93 SER A C 1
ATOM 722 O O . SER A 1 93 ? 5.297 20.25 6.59 1 93.38 93 SER A O 1
ATOM 724 N N . TYR A 1 94 ? 6.836 18.672 7.18 1 91 94 TYR A N 1
ATOM 725 C CA . TYR A 1 94 ? 6.852 18.062 5.855 1 91 94 TYR A CA 1
ATOM 726 C C . TYR A 1 94 ? 6.133 16.719 5.871 1 91 94 TYR A C 1
ATOM 728 O O . TYR A 1 94 ? 6.242 15.938 4.918 1 91 94 TYR A O 1
ATOM 736 N N . GLY A 1 95 ? 5.488 16.375 7.004 1 93.69 95 GLY A N 1
ATOM 737 C CA . GLY A 1 95 ? 4.684 15.172 7.109 1 93.69 95 GLY A CA 1
ATOM 738 C C . GLY A 1 95 ? 5.484 13.953 7.535 1 93.69 95 GLY A C 1
ATOM 739 O O . GLY A 1 95 ? 4.914 12.953 7.98 1 93.69 95 GLY A O 1
ATOM 740 N N . GLY A 1 96 ? 6.859 14.062 7.355 1 96.19 96 GLY A N 1
ATOM 741 C CA . GLY A 1 96 ? 7.703 12.938 7.727 1 96.19 96 GLY A CA 1
ATOM 742 C C . GLY A 1 96 ? 7.734 11.844 6.684 1 96.19 96 GLY A C 1
ATOM 743 O O . GLY A 1 96 ? 7.195 12.008 5.586 1 96.19 96 GLY A O 1
ATOM 744 N N . VAL A 1 97 ? 8.461 10.75 7.055 1 97.44 97 VAL A N 1
ATOM 745 C CA . VAL A 1 97 ? 8.555 9.586 6.18 1 97.44 97 VAL A CA 1
ATOM 746 C C . VAL A 1 97 ? 8.078 8.344 6.922 1 97.44 97 VAL A C 1
ATOM 748 O O . VAL A 1 97 ? 8.195 8.258 8.148 1 97.44 97 VAL A O 1
ATOM 751 N N . THR A 1 98 ? 7.512 7.469 6.191 1 98.56 98 THR A N 1
ATOM 752 C CA . THR A 1 98 ? 7.004 6.23 6.773 1 98.56 98 THR A CA 1
ATOM 753 C C . THR A 1 98 ? 8.156 5.332 7.223 1 98.56 98 THR A C 1
ATOM 755 O O . THR A 1 98 ? 9.109 5.113 6.473 1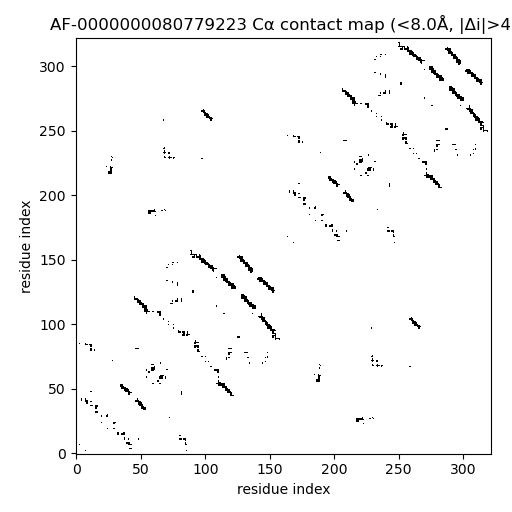 98.56 98 THR A O 1
ATOM 758 N N . ARG A 1 99 ? 8.07 4.871 8.43 1 98.69 99 ARG A N 1
ATOM 759 C CA . ARG A 1 99 ? 9 3.865 8.938 1 98.69 99 ARG A CA 1
ATOM 760 C C . ARG A 1 99 ? 8.398 2.467 8.844 1 98.69 99 ARG A C 1
ATOM 762 O O . ARG A 1 99 ? 9.102 1.499 8.547 1 98.69 99 ARG A O 1
ATOM 769 N N . SER A 1 100 ? 7.148 2.434 9.18 1 98.88 100 SER A N 1
ATOM 770 C CA . SER A 1 100 ? 6.449 1.156 9.086 1 98.88 100 SER A CA 1
ATOM 771 C C . SER A 1 100 ? 4.961 1.362 8.812 1 98.88 100 SER A C 1
ATOM 773 O O . SER A 1 100 ? 4.383 2.367 9.227 1 98.88 100 SER A O 1
ATOM 775 N N . LEU A 1 101 ? 4.371 0.506 8.117 1 98.94 101 LEU A N 1
ATOM 776 C CA . LEU A 1 101 ? 2.943 0.41 7.824 1 98.94 101 LEU A CA 1
ATOM 777 C C . LEU A 1 101 ? 2.457 -1.029 7.957 1 98.94 101 LEU A C 1
ATOM 779 O O . LEU A 1 101 ? 2.83 -1.892 7.156 1 98.94 101 LEU A O 1
ATOM 783 N N . ASP A 1 102 ? 1.711 -1.265 9.023 1 98.94 102 ASP A N 1
ATOM 784 C CA . ASP A 1 102 ? 1.135 -2.578 9.297 1 98.94 102 ASP A CA 1
ATOM 785 C C . ASP A 1 102 ? -0.37 -2.582 9.039 1 98.94 102 ASP A C 1
ATOM 787 O O . ASP A 1 102 ? -1.119 -1.858 9.703 1 98.94 102 ASP A O 1
ATOM 791 N N . VAL A 1 103 ? -0.805 -3.389 8.117 1 98.94 103 VAL A N 1
ATOM 792 C CA . VAL A 1 103 ? -2.209 -3.359 7.723 1 98.94 103 VAL A CA 1
ATOM 793 C C . VAL A 1 103 ? -2.814 -4.754 7.867 1 98.94 103 VAL A C 1
ATOM 795 O O . VAL A 1 103 ? -2.221 -5.742 7.434 1 98.94 103 VAL A O 1
ATOM 798 N N . LYS A 1 104 ? -3.945 -4.84 8.492 1 98.94 104 LYS A N 1
ATOM 799 C CA . LYS A 1 104 ? -4.75 -6.055 8.586 1 98.94 104 LYS A CA 1
ATOM 800 C C . LYS A 1 104 ? -6.023 -5.934 7.75 1 98.94 104 LYS A C 1
ATOM 802 O O . LYS A 1 104 ? -6.723 -4.922 7.812 1 98.94 104 LYS A O 1
ATOM 807 N N . TYR A 1 105 ? -6.254 -6.934 6.984 1 98.94 105 TYR A N 1
ATOM 808 C CA . TYR A 1 105 ? -7.41 -6.98 6.098 1 98.94 105 TYR A CA 1
ATOM 809 C C . TYR A 1 105 ? -8.453 -7.969 6.613 1 98.94 105 TYR A C 1
ATOM 811 O O . TYR A 1 105 ? -8.219 -9.18 6.605 1 98.94 105 TYR A O 1
ATOM 819 N N . LEU A 1 106 ? -9.586 -7.453 6.973 1 98.81 106 LEU A N 1
ATOM 820 C CA . LEU A 1 106 ? -10.555 -8.242 7.727 1 98.81 106 LEU A CA 1
ATOM 821 C C . LEU A 1 106 ? -11.734 -8.641 6.844 1 98.81 106 LEU A C 1
ATOM 823 O O . LEU A 1 106 ? -12.234 -9.758 6.941 1 98.81 106 LEU A O 1
ATOM 827 N N . ARG A 1 107 ? -12.211 -7.719 6.043 1 98.69 107 ARG A N 1
ATOM 828 C CA . ARG A 1 107 ? -13.344 -7.922 5.145 1 98.69 107 ARG A CA 1
ATOM 829 C C . ARG A 1 107 ? -13.164 -7.141 3.848 1 98.69 107 ARG A C 1
ATOM 831 O O . ARG A 1 107 ? -12.523 -6.086 3.836 1 98.69 107 ARG A O 1
ATOM 838 N N . PRO A 1 108 ? -13.703 -7.656 2.775 1 98.5 108 PRO A N 1
ATOM 839 C CA . PRO A 1 108 ? -13.625 -6.906 1.521 1 98.5 108 PRO A CA 1
ATOM 840 C C . PRO A 1 108 ? -14.539 -5.688 1.501 1 98.5 108 PRO A C 1
ATOM 842 O O . PRO A 1 108 ? -15.492 -5.613 2.281 1 98.5 108 PRO A O 1
ATOM 845 N N . VAL A 1 109 ? -14.211 -4.668 0.726 1 98.88 109 VAL A N 1
ATOM 846 C CA . VAL A 1 109 ? -15.109 -3.584 0.342 1 98.88 109 VAL A CA 1
ATOM 847 C C . VAL A 1 109 ? -15.414 -3.67 -1.151 1 98.88 109 VAL A C 1
ATOM 849 O O . VAL A 1 109 ? -14.578 -3.32 -1.985 1 98.88 109 VAL A O 1
ATOM 852 N N . PRO A 1 110 ? -16.594 -4.07 -1.531 1 98.75 110 PRO A N 1
ATOM 853 C CA . PRO A 1 110 ? -16.906 -4.289 -2.945 1 98.75 110 PRO A CA 1
ATOM 854 C C . PRO A 1 110 ? -16.953 -2.988 -3.744 1 98.75 110 PRO A C 1
ATOM 856 O O . PRO A 1 110 ? -17.219 -1.923 -3.182 1 98.75 110 PRO A O 1
ATOM 859 N N . GLU A 1 111 ? -16.703 -3.178 -5.004 1 98.69 111 GLU A N 1
ATOM 860 C CA . GLU A 1 111 ? -16.922 -2.062 -5.922 1 98.69 111 GLU A CA 1
ATOM 861 C C . GLU A 1 111 ? -18.312 -1.454 -5.738 1 98.69 111 GLU A C 1
ATOM 863 O O . GLU A 1 111 ? -19.281 -2.176 -5.531 1 98.69 111 GLU A O 1
ATOM 868 N N . GLY A 1 112 ? -18.359 -0.166 -5.746 1 98.75 112 GLY A N 1
ATOM 869 C CA . GLY A 1 112 ? -19.625 0.542 -5.645 1 98.75 112 GLY A CA 1
ATOM 870 C C . GLY A 1 112 ? -20.031 0.867 -4.219 1 98.75 112 GLY A C 1
ATOM 871 O O . GLY A 1 112 ? -20.922 1.683 -3.982 1 98.75 112 GLY A O 1
ATOM 872 N N . VAL A 1 113 ? -19.469 0.273 -3.244 1 98.81 113 VAL A N 1
ATOM 873 C CA . VAL A 1 113 ? -19.781 0.498 -1.837 1 98.81 113 VAL A CA 1
ATOM 874 C C . VAL A 1 113 ? -19.047 1.742 -1.336 1 98.81 113 VAL A C 1
ATOM 876 O O . VAL A 1 113 ? -17.875 1.955 -1.657 1 98.81 113 VAL A O 1
ATOM 879 N N . GLU A 1 114 ? -19.781 2.574 -0.606 1 98.88 114 GLU A N 1
ATOM 880 C CA . GLU A 1 114 ? -19.141 3.713 0.045 1 98.88 114 GLU A CA 1
ATOM 881 C C . GLU A 1 114 ? -18.422 3.285 1.318 1 98.88 114 GLU A C 1
ATOM 883 O O . GLU A 1 114 ? -18.953 2.518 2.117 1 98.88 114 GLU A O 1
ATOM 888 N N . MET A 1 115 ? -17.203 3.795 1.446 1 98.88 115 MET A N 1
ATOM 889 C CA . MET A 1 115 ? -16.406 3.504 2.639 1 98.88 115 MET A CA 1
ATOM 890 C C . MET A 1 115 ? -15.977 4.793 3.328 1 98.88 115 MET A C 1
ATOM 892 O O . MET A 1 115 ? -15.984 5.863 2.719 1 98.88 115 MET A O 1
ATOM 896 N N . GLU A 1 116 ? -15.758 4.637 4.613 1 98.88 116 GLU A N 1
ATOM 897 C CA . GLU A 1 116 ? -15.164 5.684 5.441 1 98.88 116 GLU A CA 1
ATOM 898 C C . GLU A 1 116 ? -13.75 5.309 5.883 1 98.88 116 GLU A C 1
ATOM 900 O O . GLU A 1 116 ? -13.5 4.168 6.277 1 98.88 116 GLU A O 1
ATOM 905 N N . ILE A 1 117 ? -12.875 6.199 5.734 1 98.81 117 ILE A N 1
ATOM 906 C CA . ILE A 1 117 ? -11.508 6.047 6.219 1 98.81 117 ILE A CA 1
ATOM 907 C C . ILE A 1 117 ? -11.289 6.93 7.445 1 98.81 117 ILE A C 1
ATOM 909 O O . ILE A 1 117 ? -11.336 8.156 7.352 1 98.81 117 ILE A O 1
ATOM 913 N N . ILE A 1 118 ? -11.062 6.297 8.539 1 98.88 118 ILE A N 1
ATOM 914 C CA . ILE A 1 118 ? -10.898 6.988 9.82 1 98.88 118 ILE A CA 1
ATOM 915 C C . ILE A 1 118 ? -9.43 6.984 10.227 1 98.88 118 ILE A C 1
ATOM 917 O O . ILE A 1 118 ? -8.82 5.922 10.359 1 98.88 118 ILE A O 1
ATOM 921 N N . CYS A 1 119 ? -8.891 8.117 10.406 1 98.75 119 CYS A N 1
ATOM 922 C CA . CYS A 1 119 ? -7.488 8.281 10.773 1 98.75 119 CYS A CA 1
ATOM 923 C C . CYS A 1 119 ? -7.352 8.945 12.133 1 98.75 119 CYS A C 1
ATOM 925 O O . CYS A 1 119 ? -8.016 9.945 12.406 1 98.75 119 CYS A O 1
ATOM 927 N N . GLU A 1 120 ? -6.418 8.406 12.945 1 98.81 120 GLU A N 1
ATOM 928 C CA . GLU A 1 120 ? -6.258 8.898 14.305 1 98.81 120 GLU A CA 1
ATOM 929 C C . GLU A 1 120 ? -4.781 9.023 14.68 1 98.81 120 GLU A C 1
ATOM 931 O O . GLU A 1 120 ? -3.979 8.148 14.344 1 98.81 120 GLU A O 1
ATOM 936 N N . LEU A 1 121 ? -4.535 10.102 15.438 1 98.81 121 LEU A N 1
ATOM 937 C CA . LEU A 1 121 ? -3.213 10.227 16.031 1 98.81 121 LEU A CA 1
ATOM 938 C C . LEU A 1 121 ? -3.125 9.414 17.328 1 98.81 121 LEU A C 1
ATOM 940 O O . LEU A 1 121 ? -3.898 9.648 18.266 1 98.81 121 LEU A O 1
ATOM 944 N N . VAL A 1 122 ? -2.264 8.477 17.359 1 98.75 122 VAL A N 1
ATOM 945 C CA . VAL A 1 122 ? -2.035 7.703 18.578 1 98.75 122 VAL A CA 1
ATOM 946 C C . VAL A 1 122 ? -1.054 8.438 19.484 1 98.75 122 VAL A C 1
ATOM 948 O O . VAL A 1 122 ? -1.314 8.625 20.672 1 98.75 122 VAL A O 1
ATOM 951 N N . ASN A 1 123 ? 0.043 8.891 18.844 1 98.25 123 ASN A N 1
ATOM 952 C CA . ASN A 1 123 ? 1.081 9.625 19.562 1 98.25 123 ASN A CA 1
ATOM 953 C C . ASN A 1 123 ? 1.984 10.398 18.609 1 98.25 123 ASN A C 1
ATOM 955 O O . ASN A 1 123 ? 2.232 9.953 17.484 1 98.25 123 ASN A O 1
ATOM 959 N N . MET A 1 124 ? 2.447 11.531 19.031 1 97.44 124 MET A N 1
ATOM 960 C CA . MET A 1 124 ? 3.387 12.336 18.266 1 97.44 124 MET A CA 1
ATOM 961 C C . MET A 1 124 ? 4.484 12.906 19.156 1 97.44 124 MET A C 1
ATOM 963 O O . MET A 1 124 ? 4.215 13.727 20.031 1 97.44 124 MET A O 1
ATOM 967 N N . GLY A 1 125 ? 5.645 12.406 18.969 1 96.69 125 GLY A N 1
ATOM 968 C CA . GLY A 1 125 ? 6.82 12.992 19.578 1 96.69 125 GLY A CA 1
ATOM 969 C C . GLY A 1 125 ? 7.605 13.891 18.641 1 96.69 125 GLY A C 1
ATOM 970 O O . GLY A 1 125 ? 7.109 14.266 17.578 1 96.69 125 GLY A O 1
ATOM 971 N N . LYS A 1 126 ? 8.805 14.258 19.109 1 94.56 126 LYS A N 1
ATOM 972 C CA . LYS A 1 126 ? 9.641 15.148 18.297 1 94.56 126 LYS A CA 1
ATOM 973 C C . LYS A 1 126 ? 10.156 14.43 17.047 1 94.56 126 LYS A C 1
ATOM 975 O O . LYS A 1 126 ? 10.234 15.016 15.969 1 94.56 126 LYS A O 1
ATOM 980 N N . ARG A 1 127 ? 10.391 13.141 17.203 1 96.44 127 ARG A N 1
ATOM 981 C CA . ARG A 1 127 ? 11.078 12.43 16.125 1 96.44 127 ARG A CA 1
ATOM 982 C C . ARG A 1 127 ? 10.172 11.375 15.5 1 96.44 127 ARG A C 1
ATOM 984 O O . ARG A 1 127 ? 10.32 11.055 14.312 1 96.44 127 ARG A O 1
ATOM 991 N N . LEU A 1 128 ? 9.312 10.828 16.344 1 98.38 128 LEU A N 1
ATOM 992 C CA . LEU A 1 128 ? 8.477 9.727 15.875 1 98.38 128 LEU A CA 1
ATOM 993 C C . LEU A 1 128 ? 7 10.016 16.125 1 98.38 128 LEU A C 1
ATOM 995 O O . LEU A 1 128 ? 6.648 10.68 17.094 1 98.38 128 LEU A O 1
ATOM 999 N N . ALA A 1 129 ? 6.184 9.555 15.25 1 98.75 129 ALA A N 1
ATOM 1000 C CA . ALA A 1 129 ? 4.734 9.594 15.414 1 98.75 129 ALA A CA 1
ATOM 1001 C C . ALA A 1 129 ? 4.094 8.266 15.031 1 98.75 129 ALA A C 1
ATOM 1003 O O . ALA A 1 129 ? 4.605 7.547 14.164 1 98.75 129 ALA A O 1
ATOM 1004 N N . MET A 1 130 ? 3.029 7.938 15.711 1 98.88 130 MET A N 1
ATOM 1005 C CA . MET A 1 130 ? 2.223 6.762 15.406 1 98.88 130 MET A CA 1
ATOM 1006 C C . MET A 1 130 ? 0.781 7.152 15.094 1 98.88 130 MET A C 1
ATOM 1008 O O . MET A 1 130 ? 0.169 7.918 15.844 1 98.88 130 MET A O 1
ATOM 1012 N N . LEU A 1 131 ? 0.297 6.703 14.039 1 98.88 131 LEU A N 1
ATOM 1013 C CA . LEU A 1 131 ? -1.091 6.918 13.641 1 98.88 131 LEU A CA 1
ATOM 1014 C C . LEU A 1 131 ? -1.8 5.59 13.414 1 98.88 131 LEU A C 1
ATOM 1016 O O . LEU A 1 131 ? -1.15 4.562 13.195 1 98.88 131 LEU A O 1
ATOM 1020 N N . ARG A 1 132 ? -3.041 5.648 13.461 1 98.81 132 ARG A N 1
ATOM 1021 C CA . ARG A 1 132 ? -3.879 4.488 13.164 1 98.81 132 ARG A CA 1
ATOM 1022 C C . ARG A 1 132 ? -4.941 4.836 12.125 1 98.81 132 ARG A C 1
ATOM 1024 O O . ARG A 1 132 ? -5.457 5.957 12.102 1 98.81 132 ARG A O 1
ATOM 1031 N N . GLY A 1 133 ? -5.277 3.93 11.227 1 98.88 133 GLY A N 1
ATOM 1032 C CA . GLY A 1 133 ? -6.316 4.07 10.219 1 98.88 133 GLY A CA 1
ATOM 1033 C C . GLY A 1 133 ? -7.281 2.902 10.195 1 98.88 133 GLY A C 1
ATOM 1034 O O . GLY A 1 133 ? -6.883 1.757 10.414 1 98.88 133 GLY A O 1
ATOM 1035 N N . GLU A 1 134 ? -8.5 3.213 9.93 1 98.94 134 GLU A N 1
ATOM 1036 C CA . GLU A 1 134 ? -9.531 2.209 9.711 1 98.94 134 GLU A CA 1
ATOM 1037 C C . GLU A 1 134 ? -10.312 2.494 8.43 1 98.94 134 GLU A C 1
ATOM 1039 O O . GLU A 1 134 ? -10.57 3.652 8.094 1 98.94 134 GLU A O 1
ATOM 1044 N N . ILE A 1 135 ? -10.672 1.431 7.77 1 99 135 ILE A N 1
ATOM 1045 C CA . ILE A 1 135 ? -11.625 1.522 6.668 1 99 135 ILE A CA 1
ATOM 1046 C C . ILE A 1 135 ? -12.891 0.741 7.016 1 99 135 ILE A C 1
ATOM 1048 O O . ILE A 1 135 ? -12.828 -0.449 7.332 1 99 135 ILE A O 1
ATOM 1052 N N . ARG A 1 136 ? -13.961 1.434 6.961 1 98.94 136 ARG A N 1
ATOM 1053 C CA . ARG A 1 136 ? -15.258 0.849 7.273 1 98.94 136 ARG A CA 1
ATOM 1054 C C . ARG A 1 136 ? -16.25 1.058 6.129 1 98.94 136 ARG A C 1
ATOM 1056 O O . ARG A 1 136 ? -16.219 2.092 5.457 1 98.94 136 ARG A O 1
ATOM 1063 N N . ARG A 1 137 ? -17.109 0.061 5.98 1 98.94 137 ARG A N 1
ATOM 1064 C CA . ARG A 1 137 ? -18.219 0.259 5.066 1 98.94 137 ARG A CA 1
ATOM 1065 C C . ARG A 1 137 ? -19.25 1.212 5.66 1 98.94 137 ARG A C 1
ATOM 1067 O O . ARG A 1 137 ? -19.578 1.122 6.848 1 98.94 137 ARG A O 1
ATOM 1074 N N . VAL A 1 138 ? -19.766 2.062 4.852 1 98.69 138 VAL A N 1
ATOM 1075 C CA . VAL A 1 138 ? -20.75 3.027 5.324 1 98.69 138 VAL A CA 1
ATOM 1076 C C . VAL A 1 138 ? -22.109 2.352 5.445 1 98.69 138 VAL A C 1
ATOM 1078 O O . VAL A 1 138 ? -22.891 2.672 6.344 1 98.69 138 VAL A O 1
ATOM 1081 N N . ASP A 1 139 ? -22.391 1.433 4.535 1 98.5 139 ASP A N 1
ATOM 1082 C CA . ASP A 1 139 ? -23.734 0.853 4.43 1 98.5 139 ASP A CA 1
ATOM 1083 C C . ASP A 1 139 ? -24.031 -0.041 5.629 1 98.5 139 ASP A C 1
ATOM 1085 O O . ASP A 1 139 ? -25.188 -0.135 6.062 1 98.5 139 ASP A O 1
ATOM 1089 N N . ASN A 1 140 ? -23.031 -0.67 6.285 1 98.56 140 ASN A N 1
ATOM 1090 C CA . ASN A 1 140 ? -23.359 -1.608 7.355 1 98.56 140 ASN A CA 1
ATOM 1091 C C . ASN A 1 140 ? -22.438 -1.428 8.562 1 98.56 140 ASN A C 1
ATOM 1093 O O . ASN A 1 140 ? -22.594 -2.102 9.578 1 98.56 140 AS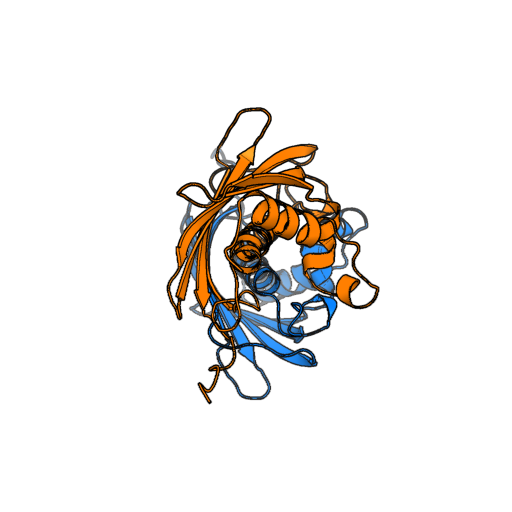N A O 1
ATOM 1097 N N . GLY A 1 141 ? -21.453 -0.619 8.445 1 98.44 141 GLY A N 1
ATOM 1098 C CA . GLY A 1 141 ? -20.594 -0.284 9.562 1 98.44 141 GLY A CA 1
ATOM 1099 C C . GLY A 1 141 ? -19.453 -1.267 9.75 1 98.44 141 GLY A C 1
ATOM 1100 O O . GLY A 1 141 ? -18.625 -1.1 10.648 1 98.44 141 GLY A O 1
ATOM 1101 N N . ASP A 1 142 ? -19.281 -2.264 8.867 1 98.75 142 ASP A N 1
ATOM 1102 C CA . ASP A 1 142 ? -18.266 -3.301 9.008 1 98.75 142 ASP A CA 1
ATOM 1103 C C . ASP A 1 142 ? -16.859 -2.699 8.984 1 98.75 142 ASP A C 1
ATOM 1105 O O . ASP A 1 142 ? -16.547 -1.869 8.125 1 98.75 142 ASP A O 1
ATOM 1109 N N . LEU A 1 143 ? -16.078 -3.09 9.992 1 98.94 143 LEU A N 1
ATOM 1110 C CA . LEU A 1 143 ? -14.641 -2.822 9.93 1 98.94 143 LEU A CA 1
ATOM 1111 C C . LEU A 1 143 ? -13.969 -3.727 8.898 1 98.94 143 LEU A C 1
ATOM 1113 O O . LEU A 1 143 ? -14.031 -4.953 9.016 1 98.94 143 LEU A O 1
ATOM 1117 N N . CYS A 1 144 ? -13.297 -3.154 7.895 1 98.94 144 CYS A N 1
ATOM 1118 C CA . CYS A 1 144 ? -12.773 -3.951 6.793 1 98.94 144 CYS A CA 1
ATOM 1119 C C . CYS A 1 144 ? -11.25 -3.973 6.812 1 98.94 144 CYS A C 1
ATOM 1121 O O . CYS A 1 144 ? -10.633 -4.98 6.465 1 98.94 144 CYS A O 1
ATOM 1123 N N . VAL A 1 145 ? -10.641 -2.918 7.137 1 98.94 145 VAL A N 1
ATOM 1124 C CA . VAL A 1 145 ? -9.188 -2.807 7.16 1 98.94 145 VAL A CA 1
ATOM 1125 C C . VAL A 1 145 ? -8.75 -1.978 8.367 1 98.94 145 VAL A C 1
ATOM 1127 O O . VAL A 1 145 ? -9.391 -0.982 8.711 1 98.94 145 VAL A O 1
ATOM 1130 N N . VAL A 1 146 ? -7.656 -2.361 9.016 1 98.94 146 VAL A N 1
ATOM 1131 C CA . VAL A 1 146 ? -7.035 -1.555 10.062 1 98.94 146 VAL A CA 1
ATOM 1132 C C . VAL A 1 146 ? -5.527 -1.475 9.836 1 98.94 146 VAL A C 1
ATOM 1134 O O . VAL A 1 146 ? -4.922 -2.42 9.32 1 98.94 146 VAL A O 1
ATOM 1137 N N . GLY A 1 147 ? -4.969 -0.381 10.141 1 98.88 147 GLY A N 1
ATOM 1138 C CA . GLY A 1 147 ? -3.543 -0.198 9.93 1 98.88 147 GLY A CA 1
ATOM 1139 C C . GLY A 1 147 ? -2.881 0.641 11.008 1 98.88 147 GLY A C 1
ATOM 1140 O O . GLY A 1 147 ? -3.516 1.515 11.602 1 98.88 147 GLY A O 1
ATOM 1141 N N . MET A 1 148 ? -1.679 0.33 11.312 1 98.94 148 MET A N 1
ATOM 1142 C CA . MET A 1 148 ? -0.779 1.131 12.141 1 98.94 148 MET A CA 1
ATOM 1143 C C . MET A 1 148 ? 0.348 1.723 11.305 1 98.94 148 MET A C 1
ATOM 1145 O O . MET A 1 148 ? 0.96 1.021 10.492 1 98.94 148 MET A O 1
ATOM 1149 N N . HIS A 1 149 ? 0.551 2.98 11.492 1 98.94 149 HIS A N 1
ATOM 1150 C CA . HIS A 1 149 ? 1.466 3.746 10.648 1 98.94 149 HIS A CA 1
ATOM 1151 C C . HIS A 1 149 ? 2.469 4.523 11.492 1 98.94 149 HIS A C 1
ATOM 1153 O O . HIS A 1 149 ? 2.092 5.441 12.227 1 98.94 149 HIS A O 1
ATOM 1159 N N . ASP A 1 150 ? 3.75 4.164 11.391 1 98.94 150 ASP A N 1
ATOM 1160 C CA . ASP A 1 150 ? 4.82 4.855 12.102 1 98.94 150 ASP A CA 1
ATOM 1161 C C . ASP A 1 150 ? 5.582 5.793 11.164 1 98.94 150 ASP A C 1
ATOM 1163 O O . ASP A 1 150 ? 6.012 5.383 10.086 1 98.94 150 ASP A O 1
ATOM 1167 N N . LYS A 1 151 ? 5.789 6.98 11.633 1 98.69 151 LYS A N 1
ATOM 1168 C CA . LYS A 1 151 ? 6.477 7.965 10.805 1 98.69 151 LYS A CA 1
ATOM 1169 C C . LYS A 1 151 ? 7.617 8.633 11.57 1 98.69 151 LYS A C 1
ATOM 1171 O O . LYS A 1 151 ? 7.57 8.734 12.797 1 98.69 151 LYS A O 1
ATOM 1176 N N . ALA A 1 152 ? 8.586 9.039 10.836 1 98.38 152 ALA A N 1
ATOM 1177 C CA . ALA A 1 152 ? 9.727 9.766 11.383 1 98.38 152 ALA A CA 1
ATOM 1178 C C . ALA A 1 152 ? 9.773 11.195 10.867 1 98.38 152 ALA A C 1
ATOM 1180 O O . ALA A 1 152 ? 9.586 11.438 9.672 1 98.38 152 ALA A O 1
ATOM 1181 N N . ASN A 1 153 ? 10.031 12.086 11.742 1 97.81 153 ASN A N 1
ATOM 1182 C CA . ASN A 1 153 ? 10.195 13.492 11.391 1 97.81 153 ASN A CA 1
ATOM 1183 C C . ASN A 1 153 ? 11.484 13.727 10.609 1 97.81 153 ASN A C 1
ATOM 1185 O O . ASN A 1 153 ? 12.555 13.266 11.008 1 97.81 153 ASN A O 1
ATOM 1189 N N . THR A 1 154 ? 11.336 14.469 9.531 1 95.19 154 THR A N 1
ATOM 1190 C CA . THR A 1 154 ? 12.516 14.719 8.711 1 95.19 154 THR A CA 1
ATOM 1191 C C . THR A 1 154 ? 12.789 16.219 8.594 1 95.19 154 THR A C 1
ATOM 1193 O O . THR A 1 154 ? 13.57 16.641 7.738 1 95.19 154 THR A O 1
ATOM 1196 N N . ASP A 1 155 ? 12.125 16.984 9.391 1 94.62 155 ASP A N 1
ATOM 1197 C CA . ASP A 1 155 ? 12.359 18.422 9.375 1 94.62 155 ASP A CA 1
ATOM 1198 C C . ASP A 1 155 ? 13.82 18.734 9.688 1 94.62 155 ASP A C 1
ATOM 1200 O O . ASP A 1 155 ? 14.43 18.109 10.547 1 94.62 155 ASP A O 1
ATOM 1204 N N . PRO A 1 156 ? 14.391 19.719 8.898 1 89 156 PRO A N 1
ATOM 1205 C CA . PRO A 1 156 ? 15.734 20.156 9.289 1 89 156 PRO A CA 1
ATOM 1206 C C . PRO A 1 156 ? 15.797 20.703 10.711 1 89 156 PRO A C 1
ATOM 1208 O O . PRO A 1 156 ? 14.797 21.203 11.227 1 89 156 PRO A O 1
ATOM 1211 N N . VAL A 1 157 ? 16.938 20.297 11.43 1 74.62 157 VAL A N 1
ATOM 1212 C CA . VAL A 1 157 ? 17.109 20.797 12.789 1 74.62 157 VAL A CA 1
ATOM 1213 C C . VAL A 1 157 ? 17.094 22.312 12.789 1 74.62 157 VAL A C 1
ATOM 1215 O O . VAL A 1 157 ? 17.828 22.953 12.023 1 74.62 157 VAL A O 1
ATOM 1218 N N . VAL A 1 158 ? 16.109 22.984 13.266 1 62.19 158 VAL A N 1
ATOM 1219 C CA . VAL A 1 158 ? 16.047 24.438 13.391 1 62.19 158 VAL A CA 1
ATOM 1220 C C . VAL A 1 158 ? 17.156 24.922 14.32 1 62.19 158 VAL A C 1
ATOM 1222 O O . VAL A 1 158 ? 17.266 24.484 15.469 1 62.19 158 VAL A O 1
ATOM 1225 N N . GLN A 1 159 ? 18.328 25.25 13.812 1 48.84 159 GLN A N 1
ATOM 1226 C CA . GLN A 1 159 ? 19.359 25.906 14.625 1 48.84 159 GLN A CA 1
ATOM 1227 C C . GLN A 1 159 ? 18.797 27.094 15.375 1 48.84 159 GLN A C 1
ATOM 1229 O O . GLN A 1 159 ? 18.078 27.922 14.805 1 48.84 159 GLN A O 1
ATOM 1234 N N . ARG A 1 160 ? 18.344 26.953 16.688 1 48.38 160 ARG A N 1
ATOM 1235 C CA . ARG A 1 160 ? 18.219 28.125 17.547 1 48.38 160 ARG A CA 1
ATOM 1236 C C . ARG A 1 160 ? 19.344 29.125 17.281 1 48.38 160 ARG A C 1
ATOM 1238 O O . ARG A 1 160 ? 20.531 28.781 17.406 1 48.38 160 ARG A O 1
ATOM 1245 N N . LEU A 1 161 ? 19.109 29.922 16.281 1 35.62 161 LEU A N 1
ATOM 1246 C CA . LEU A 1 161 ? 20.016 31.047 16.547 1 35.62 161 LEU A CA 1
ATOM 1247 C C . LEU A 1 161 ? 19.672 31.703 17.875 1 35.62 161 LEU A C 1
ATOM 1249 O O . LEU A 1 161 ? 18.516 31.734 18.297 1 35.62 161 LEU A O 1
ATOM 1253 N N . MET B 1 1 ? -0.534 -32.938 -12.656 1 60.5 1 MET B N 1
ATOM 1254 C CA . MET B 1 1 ? 0.833 -32.906 -13.172 1 60.5 1 MET B CA 1
ATOM 1255 C C . MET B 1 1 ? 1.769 -32.188 -12.203 1 60.5 1 MET B C 1
ATOM 1257 O O . MET B 1 1 ? 1.371 -31.219 -11.547 1 60.5 1 MET B O 1
ATOM 1261 N N . GLU B 1 2 ? 2.932 -32.75 -11.922 1 83.44 2 GLU B N 1
ATOM 1262 C CA . GLU B 1 2 ? 3.922 -32.25 -10.984 1 83.44 2 GLU B CA 1
ATOM 1263 C C . GLU B 1 2 ? 4.5 -30.922 -11.453 1 83.44 2 GLU B C 1
ATOM 1265 O O . GLU B 1 2 ? 4.738 -30.734 -12.648 1 83.44 2 GLU B O 1
ATOM 1270 N N . LEU B 1 3 ? 4.531 -29.938 -10.703 1 90.69 3 LEU B N 1
ATOM 1271 C CA . LEU B 1 3 ? 5.078 -28.625 -11.016 1 90.69 3 LEU B CA 1
ATOM 1272 C C . LEU B 1 3 ? 6.586 -28.688 -11.227 1 90.69 3 LEU B C 1
ATOM 1274 O O . LEU B 1 3 ? 7.324 -29.047 -10.305 1 90.69 3 LEU B O 1
ATOM 1278 N N . THR B 1 4 ? 7.027 -28.5 -12.484 1 95.12 4 THR B N 1
ATOM 1279 C CA . THR B 1 4 ? 8.453 -28.453 -12.781 1 95.12 4 THR B CA 1
ATOM 1280 C C . THR B 1 4 ? 8.992 -27.031 -12.656 1 95.12 4 THR B C 1
ATOM 1282 O O . THR B 1 4 ? 8.227 -26.078 -12.633 1 95.12 4 THR B O 1
ATOM 1285 N N . GLU B 1 5 ? 10.32 -26.906 -12.562 1 96.5 5 GLU B N 1
ATOM 1286 C CA . GLU B 1 5 ? 10.984 -25.609 -12.531 1 96.5 5 GLU B CA 1
ATOM 1287 C C . GLU B 1 5 ? 10.609 -24.766 -13.75 1 96.5 5 GLU B C 1
ATOM 1289 O O . GLU B 1 5 ? 10.266 -23.594 -13.617 1 96.5 5 GLU B O 1
ATOM 1294 N N . GLU B 1 6 ? 10.656 -25.406 -14.906 1 95.81 6 GLU B N 1
ATOM 1295 C CA . GLU B 1 6 ? 10.359 -24.703 -16.156 1 95.81 6 GLU B CA 1
ATOM 1296 C C . GLU B 1 6 ? 8.922 -24.203 -16.172 1 95.81 6 GLU B C 1
ATOM 1298 O O . GLU B 1 6 ? 8.664 -23.062 -16.594 1 95.81 6 GLU B O 1
ATOM 1303 N N . LEU B 1 7 ? 8.047 -25.078 -15.75 1 95.31 7 LEU B N 1
ATOM 1304 C CA . LEU B 1 7 ? 6.637 -24.688 -15.734 1 95.31 7 LEU B CA 1
ATOM 1305 C C . LEU B 1 7 ? 6.398 -23.547 -14.758 1 95.31 7 LEU B C 1
ATOM 1307 O O . LEU B 1 7 ? 5.664 -22.609 -15.07 1 95.31 7 LEU B O 1
ATOM 1311 N N . PHE B 1 8 ? 7.016 -23.656 -13.602 1 96.56 8 PHE B N 1
ATOM 1312 C CA . PHE B 1 8 ? 6.887 -22.609 -12.594 1 96.56 8 PHE B CA 1
ATOM 1313 C C . PHE B 1 8 ? 7.391 -21.266 -13.141 1 96.56 8 PHE B C 1
ATOM 1315 O O . PHE B 1 8 ? 6.684 -20.266 -13.07 1 96.56 8 PHE B O 1
ATOM 1322 N N . VAL B 1 9 ? 8.555 -21.219 -13.719 1 96.62 9 VAL B N 1
ATOM 1323 C CA . VAL B 1 9 ? 9.164 -20.016 -14.258 1 96.62 9 VAL B CA 1
ATOM 1324 C C . VAL B 1 9 ? 8.266 -19.438 -15.352 1 96.62 9 VAL B C 1
ATOM 1326 O O . VAL B 1 9 ? 8.031 -18.219 -15.398 1 96.62 9 VAL B O 1
ATOM 1329 N N . ASN B 1 10 ? 7.707 -20.281 -16.203 1 95.12 10 ASN B N 1
ATOM 1330 C CA . ASN B 1 10 ? 6.848 -19.828 -17.281 1 95.12 10 ASN B CA 1
ATOM 1331 C C . ASN B 1 10 ? 5.547 -19.234 -16.766 1 95.12 10 ASN B C 1
ATOM 1333 O O . ASN B 1 10 ? 5.047 -18.25 -17.312 1 95.12 10 ASN B O 1
ATOM 1337 N N . ARG B 1 11 ? 5.043 -19.844 -15.742 1 93.5 11 ARG B N 1
ATOM 1338 C CA . ARG B 1 11 ? 3.828 -19.312 -15.125 1 93.5 11 ARG B CA 1
ATOM 1339 C C . ARG B 1 11 ? 4.059 -17.906 -14.57 1 93.5 11 ARG B C 1
ATOM 1341 O O . ARG B 1 11 ? 3.275 -17 -14.836 1 93.5 11 ARG B O 1
ATOM 1348 N N . ILE B 1 12 ? 5.145 -17.75 -13.82 1 94.62 12 ILE B N 1
ATOM 1349 C CA . ILE B 1 12 ? 5.461 -16.469 -13.203 1 94.62 12 ILE B CA 1
ATOM 1350 C C . ILE B 1 12 ? 5.684 -15.406 -14.281 1 94.62 12 ILE B C 1
ATOM 1352 O O . ILE B 1 12 ? 5.113 -14.312 -14.219 1 94.62 12 ILE B O 1
ATOM 1356 N N . LYS B 1 13 ? 6.434 -15.773 -15.258 1 91.81 13 LYS B N 1
ATOM 1357 C CA . LYS B 1 13 ? 6.758 -14.867 -16.344 1 91.81 13 LYS B CA 1
ATOM 1358 C C . LYS B 1 13 ? 5.5 -14.445 -17.109 1 91.81 13 LYS B C 1
ATOM 1360 O O . LYS B 1 13 ? 5.301 -13.266 -17.391 1 91.81 13 LYS B O 1
ATOM 1365 N N . SER B 1 14 ? 4.625 -15.359 -17.406 1 89.69 14 SER B N 1
ATOM 1366 C CA . SER B 1 14 ? 3.428 -15.102 -18.188 1 89.69 14 SER B CA 1
ATOM 1367 C C . SER B 1 14 ? 2.434 -14.234 -17.422 1 89.69 14 SER B C 1
ATOM 1369 O O . SER B 1 14 ? 1.719 -13.422 -18.031 1 89.69 14 SER B O 1
ATOM 1371 N N . MET B 1 15 ? 2.42 -14.352 -16.188 1 83.31 15 MET B N 1
ATOM 1372 C CA . MET B 1 15 ? 1.477 -13.609 -15.367 1 83.31 15 MET B CA 1
ATOM 1373 C C . MET B 1 15 ? 1.806 -12.117 -15.375 1 83.31 15 MET B C 1
ATOM 1375 O O . MET B 1 15 ? 0.904 -11.281 -15.375 1 83.31 15 MET B O 1
ATOM 1379 N N . TYR B 1 16 ? 3.068 -11.828 -15.469 1 77.38 16 TYR B N 1
ATOM 1380 C CA . TYR B 1 16 ? 3.408 -10.422 -15.32 1 77.38 16 TYR B CA 1
ATOM 1381 C C . TYR B 1 16 ? 3.627 -9.758 -16.672 1 77.38 16 TYR B C 1
ATOM 1383 O O . TYR B 1 16 ? 3.42 -8.555 -16.828 1 77.38 16 TYR B O 1
ATOM 1391 N N . GLU B 1 17 ? 3.936 -10.562 -17.703 1 78.38 17 GLU B N 1
ATOM 1392 C CA . GLU B 1 17 ? 4.262 -9.977 -19 1 78.38 17 GLU B CA 1
ATOM 1393 C C . GLU B 1 17 ? 3.051 -9.984 -19.922 1 78.38 17 GLU B C 1
ATOM 1395 O O . GLU B 1 17 ? 3.086 -9.391 -21 1 78.38 17 GLU B O 1
ATOM 1400 N N . ARG B 1 18 ? 2.078 -10.555 -19.375 1 76.75 18 ARG B N 1
ATOM 1401 C CA . ARG B 1 18 ? 0.902 -10.617 -20.234 1 76.75 18 ARG B CA 1
ATOM 1402 C C . ARG B 1 18 ? 0.258 -9.242 -20.375 1 76.75 18 ARG B C 1
ATOM 1404 O O . ARG B 1 18 ? 0.267 -8.438 -19.438 1 76.75 18 ARG B O 1
ATOM 1411 N N . SER B 1 19 ? -0.25 -9.039 -21.578 1 76.94 19 SER B N 1
ATOM 1412 C CA . SER B 1 19 ? -1.019 -7.82 -21.812 1 76.94 19 SER B CA 1
ATOM 1413 C C . SER B 1 19 ? -2.354 -7.859 -21.078 1 76.94 19 SER B C 1
ATOM 1415 O O . SER B 1 19 ? -3.02 -8.898 -21.047 1 76.94 19 SER B O 1
ATOM 1417 N N . LEU B 1 20 ? -2.609 -6.82 -20.469 1 82.38 20 LEU B N 1
ATOM 1418 C CA . LEU B 1 20 ? -3.908 -6.691 -19.812 1 82.38 20 LEU B CA 1
ATOM 1419 C C . LEU B 1 20 ? -4.98 -6.281 -20.812 1 8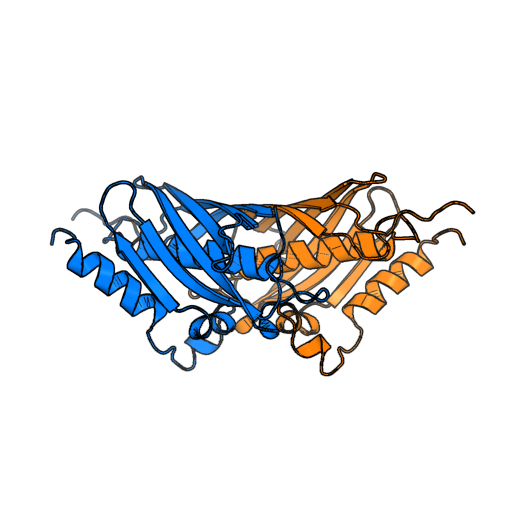2.38 20 LEU B C 1
ATOM 1421 O O . LEU B 1 20 ? -4.723 -5.477 -21.719 1 82.38 20 LEU B O 1
ATOM 1425 N N . ASP B 1 21 ? -6.094 -6.934 -20.734 1 84.12 21 ASP B N 1
ATOM 1426 C CA . ASP B 1 21 ? -7.215 -6.461 -21.547 1 84.12 21 ASP B CA 1
ATOM 1427 C C . ASP B 1 21 ? -7.789 -5.164 -20.969 1 84.12 21 ASP B C 1
ATOM 1429 O O . ASP B 1 21 ? -7.266 -4.621 -20 1 84.12 21 ASP B O 1
ATOM 1433 N N . GLU B 1 22 ? -8.758 -4.66 -21.719 1 84.31 22 GLU B N 1
ATOM 1434 C CA . GLU B 1 22 ? -9.32 -3.361 -21.375 1 84.31 22 GLU B CA 1
ATOM 1435 C C . GLU B 1 22 ? -9.867 -3.369 -19.953 1 84.31 22 GLU B C 1
ATOM 1437 O O . GLU B 1 22 ? -9.68 -2.408 -19.203 1 84.31 22 GLU B O 1
ATOM 1442 N N . HIS B 1 23 ? -10.547 -4.418 -19.641 1 85.31 23 HIS B N 1
ATOM 1443 C CA . HIS B 1 23 ? -11.133 -4.523 -18.312 1 85.31 23 HIS B CA 1
ATOM 1444 C C . HIS B 1 23 ? -10.047 -4.617 -17.234 1 85.31 23 HIS B C 1
ATOM 1446 O O . HIS B 1 23 ? -10.117 -3.932 -16.219 1 85.31 23 HIS B O 1
ATOM 1452 N N . GLU B 1 24 ? -9.047 -5.387 -17.484 1 86.25 24 GLU B N 1
ATOM 1453 C CA . GLU B 1 24 ? -7.953 -5.578 -16.531 1 86.25 24 GLU B CA 1
ATOM 1454 C C . GLU B 1 24 ? -7.156 -4.289 -16.344 1 86.25 24 GLU B C 1
ATOM 1456 O O . GLU B 1 24 ? -6.562 -4.07 -15.289 1 86.25 24 GLU B O 1
ATOM 1461 N N . ASN B 1 25 ? -7.172 -3.465 -17.328 1 90.06 25 ASN B N 1
ATOM 1462 C CA . ASN B 1 25 ? -6.465 -2.189 -17.281 1 90.06 25 ASN B CA 1
ATOM 1463 C C . ASN B 1 25 ? -7.176 -1.191 -16.375 1 90.06 25 ASN B C 1
ATOM 1465 O O . ASN B 1 25 ? -6.629 -0.134 -16.047 1 90.06 25 ASN B O 1
ATOM 1469 N N . SER B 1 26 ? -8.242 -1.586 -15.906 1 91.94 26 SER B N 1
ATOM 1470 C CA . SER B 1 26 ? -9.039 -0.657 -15.109 1 91.94 26 SER B CA 1
ATOM 1471 C C . SER B 1 26 ? -8.805 -0.875 -13.617 1 91.94 26 SER B C 1
ATOM 1473 O O . SER B 1 26 ? -9.25 -0.076 -12.789 1 91.94 26 SER B O 1
ATOM 1475 N N . PHE B 1 27 ? -8.062 -1.936 -13.281 1 96.06 27 PHE B N 1
ATOM 1476 C CA . PHE B 1 27 ? -7.863 -2.25 -11.875 1 96.06 27 PHE B CA 1
ATOM 1477 C C . PHE B 1 27 ? -6.711 -1.438 -11.289 1 96.06 27 PHE B C 1
ATOM 1479 O O . PHE B 1 27 ? -5.941 -0.826 -12.039 1 96.06 27 PHE B O 1
ATOM 1486 N N . PHE B 1 28 ? -6.625 -1.396 -9.984 1 97.56 28 PHE B N 1
ATOM 1487 C CA . PHE B 1 28 ? -5.762 -0.49 -9.234 1 97.56 28 PHE B CA 1
ATOM 1488 C C . PHE B 1 28 ? -4.305 -0.677 -9.641 1 97.56 28 PHE B C 1
ATOM 1490 O O . PHE B 1 28 ? -3.58 0.301 -9.844 1 97.56 28 PHE B O 1
ATOM 1497 N N . ASP B 1 29 ? -3.875 -1.931 -9.75 1 95.81 29 ASP B N 1
ATOM 1498 C CA . ASP B 1 29 ? -2.449 -2.199 -9.906 1 95.81 29 ASP B CA 1
ATOM 1499 C C . ASP B 1 29 ? -2.041 -2.168 -11.375 1 95.81 29 ASP B C 1
ATOM 1501 O O . ASP B 1 29 ? -0.886 -2.445 -11.711 1 95.81 29 ASP B O 1
ATOM 1505 N N . ALA B 1 30 ? -2.988 -1.846 -12.25 1 94.25 30 ALA B N 1
ATOM 1506 C CA . ALA B 1 30 ? -2.699 -1.824 -13.688 1 94.25 30 ALA B CA 1
ATOM 1507 C C . ALA B 1 30 ? -1.619 -0.796 -14.008 1 94.25 30 ALA B C 1
ATOM 1509 O O . ALA B 1 30 ? -0.83 -0.988 -14.938 1 94.25 30 ALA B O 1
ATOM 1510 N N . GLN B 1 31 ? -1.53 0.244 -13.211 1 92.38 31 GLN B N 1
ATOM 1511 C CA . GLN B 1 31 ? -0.576 1.32 -13.453 1 92.38 31 GLN B CA 1
ATOM 1512 C C . GLN B 1 31 ? 0.859 0.832 -13.281 1 92.38 31 GLN B C 1
ATOM 1514 O O . GLN B 1 31 ? 1.803 1.484 -13.727 1 92.38 31 GLN B O 1
ATOM 1519 N N . LEU B 1 32 ? 1.038 -0.301 -12.648 1 94.31 32 LEU B N 1
ATOM 1520 C CA . LEU B 1 32 ? 2.381 -0.793 -12.352 1 94.31 32 LEU B CA 1
ATOM 1521 C C . LEU B 1 32 ? 2.762 -1.926 -13.297 1 94.31 32 LEU B C 1
ATOM 1523 O O . LEU B 1 32 ? 3.918 -2.357 -13.32 1 94.31 32 LEU B O 1
ATOM 1527 N N . GLN B 1 33 ? 1.812 -2.396 -14.062 1 89.56 33 GLN B N 1
ATOM 1528 C CA . GLN B 1 33 ? 1.987 -3.602 -14.867 1 89.56 33 GLN B CA 1
ATOM 1529 C C . GLN B 1 33 ? 3.139 -3.439 -15.852 1 89.56 33 GLN B C 1
ATOM 1531 O O . GLN B 1 33 ? 3.928 -4.363 -16.047 1 89.56 33 GLN B O 1
ATOM 1536 N N . ASP B 1 34 ? 3.26 -2.268 -16.438 1 91.12 34 ASP B N 1
ATOM 1537 C CA . ASP B 1 34 ? 4.273 -2.068 -17.469 1 91.12 34 ASP B CA 1
ATOM 1538 C C . ASP B 1 34 ? 5.559 -1.499 -16.875 1 91.12 34 ASP B C 1
ATOM 1540 O O . ASP B 1 34 ? 6.492 -1.166 -17.609 1 91.12 34 ASP B O 1
ATOM 1544 N N . LYS B 1 35 ? 5.613 -1.388 -15.594 1 95.06 35 LYS B N 1
ATOM 1545 C CA . LYS B 1 35 ? 6.762 -0.764 -14.945 1 95.06 35 LYS B CA 1
ATOM 1546 C C . LYS B 1 35 ? 7.684 -1.813 -14.336 1 95.06 35 LYS B C 1
ATOM 1548 O O . LYS B 1 35 ? 8.789 -1.494 -13.891 1 95.06 35 LYS B O 1
ATOM 1553 N N . VAL B 1 36 ? 7.219 -3.002 -14.258 1 96 36 VAL B N 1
ATOM 1554 C CA . VAL B 1 36 ? 7.957 -4.078 -13.609 1 96 36 VAL B CA 1
ATOM 1555 C C . VAL B 1 36 ? 8.258 -5.188 -14.617 1 96 36 VAL B C 1
ATOM 1557 O O . VAL B 1 36 ? 7.398 -5.543 -15.422 1 96 36 VAL B O 1
ATOM 1560 N N . ARG B 1 37 ? 9.445 -5.699 -14.617 1 95.19 37 ARG B N 1
ATOM 1561 C CA . ARG B 1 37 ? 9.836 -6.789 -15.508 1 95.19 37 ARG B CA 1
ATOM 1562 C C . ARG B 1 37 ? 10.289 -8.008 -14.711 1 95.19 37 ARG B C 1
ATOM 1564 O O . ARG B 1 37 ? 10.93 -7.867 -13.664 1 95.19 37 ARG B O 1
ATOM 1571 N N . PHE B 1 38 ? 9.992 -9.156 -15.266 1 96.94 38 PHE B N 1
ATOM 1572 C CA . PHE B 1 38 ? 10.461 -10.406 -14.688 1 96.94 38 PHE B CA 1
ATOM 1573 C C . PHE B 1 38 ? 11.977 -10.5 -14.758 1 96.94 38 PHE B C 1
ATOM 1575 O O . PHE B 1 38 ? 12.586 -10.125 -15.766 1 96.94 38 PHE B O 1
ATOM 1582 N N . HIS B 1 39 ? 12.586 -10.961 -13.688 1 97.44 39 HIS B N 1
ATOM 1583 C CA . HIS B 1 39 ? 14.031 -11.125 -13.68 1 97.44 39 HIS B CA 1
ATOM 1584 C C . HIS B 1 39 ? 14.422 -12.594 -13.539 1 97.44 39 HIS B C 1
ATOM 1586 O O . HIS B 1 39 ? 15.211 -13.109 -14.336 1 97.44 39 HIS B O 1
ATOM 1592 N N . SER B 1 40 ? 13.891 -13.297 -12.539 1 97.62 40 SER B N 1
ATOM 1593 C CA . SER B 1 40 ? 14.18 -14.711 -12.352 1 97.62 40 SER B CA 1
ATOM 1594 C C . SER B 1 40 ? 13.172 -15.359 -11.406 1 97.62 40 SER B C 1
ATOM 1596 O O . SER B 1 40 ? 12.43 -14.664 -10.703 1 97.62 40 SER B O 1
ATOM 1598 N N . ALA B 1 41 ? 13.117 -16.703 -11.445 1 98 41 ALA B N 1
ATOM 1599 C CA . ALA B 1 41 ? 12.336 -17.484 -10.492 1 98 41 ALA B CA 1
ATOM 1600 C C . ALA B 1 41 ? 12.953 -18.859 -10.273 1 98 41 ALA B C 1
ATOM 1602 O O . ALA B 1 41 ? 13.641 -19.375 -11.156 1 98 41 ALA B O 1
ATOM 1603 N N . SER B 1 42 ? 12.719 -19.359 -9.102 1 98.06 42 SER B N 1
ATOM 1604 C CA . SER B 1 42 ? 13.297 -20.656 -8.758 1 98.06 42 SER B CA 1
ATOM 1605 C C . SER B 1 42 ? 12.398 -21.422 -7.793 1 98.06 42 SER B C 1
ATOM 1607 O O . SER B 1 42 ? 11.875 -20.844 -6.84 1 98.06 42 SER B O 1
ATOM 1609 N N . LEU B 1 43 ? 12.25 -22.719 -8.008 1 97 43 LEU B N 1
ATOM 1610 C CA . LEU B 1 43 ? 11.492 -23.594 -7.121 1 97 43 LEU B CA 1
ATOM 1611 C C . LEU B 1 43 ? 12.375 -24.141 -6.008 1 97 43 LEU B C 1
ATOM 1613 O O . LEU B 1 43 ? 11.875 -24.734 -5.047 1 97 43 LEU B O 1
ATOM 1617 N N . ALA B 1 44 ? 13.641 -23.953 -6.199 1 96.12 44 ALA B N 1
ATOM 1618 C CA . ALA B 1 44 ? 14.539 -24.422 -5.141 1 96.12 44 ALA B CA 1
ATOM 1619 C C . ALA B 1 44 ? 14.266 -23.672 -3.834 1 96.12 44 ALA B C 1
ATOM 1621 O O . ALA B 1 44 ? 14.008 -22.469 -3.84 1 96.12 44 ALA B O 1
ATOM 1622 N N . ALA B 1 45 ? 14.445 -24.422 -2.721 1 94 45 ALA B N 1
ATOM 1623 C CA . ALA B 1 45 ? 14.125 -23.828 -1.426 1 94 45 ALA B CA 1
ATOM 1624 C C . ALA B 1 45 ? 15.18 -22.797 -1.026 1 94 45 ALA B C 1
ATOM 1626 O O . ALA B 1 45 ? 16.375 -23.062 -1.118 1 94 45 ALA B O 1
ATOM 1627 N N . PRO B 1 46 ? 14.688 -21.656 -0.673 1 96.44 46 PRO B N 1
ATOM 1628 C CA . PRO B 1 46 ? 13.289 -21.219 -0.65 1 96.44 46 PRO B CA 1
ATOM 1629 C C . PRO B 1 46 ? 12.781 -20.781 -2.025 1 96.44 46 PRO B C 1
ATOM 1631 O O . PRO B 1 46 ? 13.539 -20.219 -2.816 1 96.44 46 PRO B O 1
ATOM 1634 N N . VAL B 1 47 ? 11.562 -21.047 -2.281 1 98.38 47 VAL B N 1
ATOM 1635 C CA . VAL B 1 47 ? 10.969 -20.625 -3.545 1 98.38 47 VAL B CA 1
ATOM 1636 C C . VAL B 1 47 ? 11.047 -19.109 -3.676 1 98.38 47 VAL B C 1
ATOM 1638 O O . VAL B 1 47 ? 10.719 -18.375 -2.736 1 98.38 47 VAL B O 1
ATOM 1641 N N . ARG B 1 48 ? 11.492 -18.672 -4.906 1 98.5 48 ARG B N 1
ATOM 1642 C CA . ARG B 1 48 ? 11.758 -17.234 -5.066 1 98.5 48 ARG B CA 1
ATOM 1643 C C . ARG B 1 48 ? 11.383 -16.766 -6.465 1 98.5 48 ARG B C 1
ATOM 1645 O O . ARG B 1 48 ? 11.469 -17.531 -7.434 1 98.5 48 ARG B O 1
ATOM 1652 N N . ALA B 1 49 ? 10.977 -15.547 -6.531 1 98.31 49 ALA B N 1
ATOM 1653 C CA . ALA B 1 49 ? 10.859 -14.805 -7.781 1 98.31 49 ALA B CA 1
ATOM 1654 C C . ALA B 1 49 ? 11.398 -13.383 -7.625 1 98.31 49 ALA B C 1
ATOM 1656 O O . ALA B 1 49 ? 11.188 -12.742 -6.598 1 98.31 49 ALA B O 1
ATOM 1657 N N . THR B 1 50 ? 12.102 -12.93 -8.617 1 98.5 50 THR B N 1
ATOM 1658 C CA . THR B 1 50 ? 12.68 -11.594 -8.586 1 98.5 50 THR B CA 1
ATOM 1659 C C . THR B 1 50 ? 12.234 -10.781 -9.797 1 98.5 50 THR B C 1
ATOM 1661 O O . THR B 1 50 ? 12.102 -11.32 -10.898 1 98.5 50 THR B O 1
ATOM 1664 N N . PHE B 1 51 ? 12.047 -9.547 -9.555 1 98.19 51 PHE B N 1
ATOM 1665 C CA . PHE B 1 51 ? 11.617 -8.594 -10.57 1 98.19 51 PHE B CA 1
ATOM 1666 C C . PHE B 1 51 ? 12.477 -7.332 -10.531 1 98.19 51 PHE B C 1
ATOM 1668 O O . PHE B 1 51 ? 13.148 -7.066 -9.531 1 98.19 51 PHE B O 1
ATOM 1675 N N . ARG B 1 52 ? 12.383 -6.602 -11.625 1 98.19 52 ARG B N 1
ATOM 1676 C CA . ARG B 1 52 ? 13.125 -5.344 -11.688 1 98.19 52 ARG B CA 1
ATOM 1677 C C . ARG B 1 52 ? 12.234 -4.219 -12.211 1 98.19 52 ARG B C 1
ATOM 1679 O O . ARG B 1 52 ? 11.273 -4.465 -12.945 1 98.19 52 ARG B O 1
ATOM 1686 N N . SER B 1 53 ? 12.617 -3.068 -1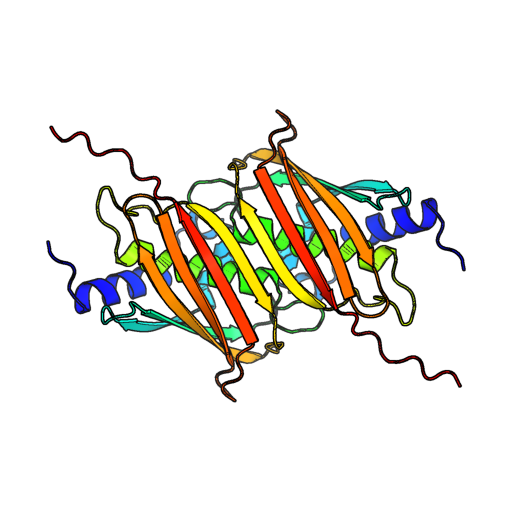1.789 1 98.38 53 SER B N 1
ATOM 1687 C CA . SER B 1 53 ? 11.906 -1.862 -12.195 1 98.38 53 SER B CA 1
ATOM 1688 C C . SER B 1 53 ? 12.781 -0.625 -12.062 1 98.38 53 SER B C 1
ATOM 1690 O O . SER B 1 53 ? 13.648 -0.566 -11.18 1 98.38 53 SER B O 1
ATOM 1692 N N . VAL B 1 54 ? 12.562 0.298 -12.945 1 98.81 54 VAL B N 1
ATOM 1693 C CA . VAL B 1 54 ? 13.125 1.634 -12.773 1 98.81 54 VAL B CA 1
ATOM 1694 C C . VAL B 1 54 ? 12.062 2.566 -12.195 1 98.81 54 VAL B C 1
ATOM 1696 O O . VAL B 1 54 ? 10.945 2.648 -12.719 1 98.81 54 VAL B O 1
ATOM 1699 N N . VAL B 1 55 ? 12.43 3.223 -11.141 1 98.81 55 VAL B N 1
ATOM 1700 C CA . VAL B 1 55 ? 11.469 4.0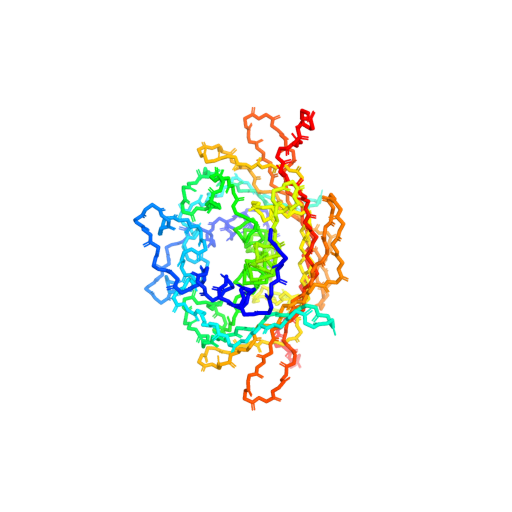98 -10.477 1 98.81 55 VAL B CA 1
ATOM 1701 C C . VAL B 1 55 ? 11.141 5.285 -11.383 1 98.81 55 VAL B C 1
ATOM 1703 O O . VAL B 1 55 ? 12.023 6.074 -11.719 1 98.81 55 VAL B O 1
ATOM 1706 N N . THR B 1 56 ? 9.898 5.371 -11.812 1 98.25 56 THR B N 1
ATOM 1707 C CA . THR B 1 56 ? 9.414 6.504 -12.586 1 98.25 56 THR B CA 1
ATOM 1708 C C . THR B 1 56 ? 8.641 7.48 -11.711 1 98.25 56 THR B C 1
ATOM 1710 O O . THR B 1 56 ? 8.305 7.156 -10.57 1 98.25 56 THR B O 1
ATOM 1713 N N . LEU B 1 57 ? 8.383 8.617 -12.211 1 97.25 57 LEU B N 1
ATOM 1714 C CA . LEU B 1 57 ? 7.688 9.656 -11.453 1 97.25 57 LEU B CA 1
ATOM 1715 C C . LEU B 1 57 ? 6.316 9.164 -11 1 97.25 57 LEU B C 1
ATOM 1717 O O . LEU B 1 57 ? 5.863 9.5 -9.906 1 97.25 57 LEU B O 1
ATOM 1721 N N . SER B 1 58 ? 5.648 8.398 -11.805 1 97.38 58 SER B N 1
ATOM 1722 C CA . SER B 1 58 ? 4.309 7.902 -11.492 1 97.38 58 SER B CA 1
ATOM 1723 C C . SER B 1 58 ? 4.344 6.902 -10.344 1 97.38 58 SER B C 1
ATOM 1725 O O . SER B 1 58 ? 3.295 6.488 -9.836 1 97.38 58 SER B O 1
ATOM 1727 N N . MET B 1 59 ? 5.547 6.492 -9.922 1 98.44 59 MET B N 1
ATOM 1728 C CA . MET B 1 59 ? 5.715 5.59 -8.789 1 98.44 59 MET B CA 1
ATOM 1729 C C . MET B 1 59 ? 6.152 6.355 -7.543 1 98.44 59 MET B C 1
ATOM 1731 O O . MET B 1 59 ? 6.305 5.77 -6.473 1 98.44 59 MET B O 1
ATOM 1735 N N . CYS B 1 60 ? 6.34 7.645 -7.652 1 98.31 60 CYS B N 1
ATOM 1736 C CA . CYS B 1 60 ? 7.02 8.414 -6.617 1 98.31 60 CYS B CA 1
ATOM 1737 C C . CYS B 1 60 ? 6.016 9.133 -5.727 1 98.31 60 CYS B C 1
ATOM 1739 O O . CYS B 1 60 ? 4.859 9.328 -6.113 1 98.31 60 CYS B O 1
ATOM 1741 N N . ASN B 1 61 ? 6.527 9.391 -4.516 1 96.25 61 ASN B N 1
ATOM 1742 C CA . ASN B 1 61 ? 5.883 10.383 -3.666 1 96.25 61 ASN B CA 1
ATOM 1743 C C . ASN B 1 61 ? 6.34 11.797 -4.012 1 96.25 61 ASN B C 1
ATOM 1745 O O . ASN B 1 61 ? 7.047 12 -5.004 1 96.25 61 ASN B O 1
ATOM 1749 N N . ARG B 1 62 ? 5.902 12.742 -3.223 1 91.38 62 ARG B N 1
ATOM 1750 C CA . ARG B 1 62 ? 6.18 14.133 -3.541 1 91.38 62 ARG B CA 1
ATOM 1751 C C . ARG B 1 62 ? 7.637 14.484 -3.254 1 91.38 62 ARG B C 1
ATOM 1753 O O . ARG B 1 62 ? 8.102 15.562 -3.621 1 91.38 62 ARG B O 1
ATOM 1760 N N . LEU B 1 63 ? 8.352 13.641 -2.602 1 93.25 63 LEU B N 1
ATOM 1761 C CA . LEU B 1 63 ? 9.789 13.812 -2.383 1 93.25 63 LEU B CA 1
ATOM 1762 C C . LEU B 1 63 ? 10.594 13.156 -3.496 1 93.25 63 LEU B C 1
ATOM 1764 O O . LEU B 1 63 ? 11.812 13.016 -3.387 1 93.25 63 LEU B O 1
ATOM 1768 N N . GLU B 1 64 ? 9.898 12.625 -4.492 1 96.69 64 GLU B N 1
ATOM 1769 C CA . GLU B 1 64 ? 10.461 12.047 -5.707 1 96.69 64 GLU B CA 1
ATOM 1770 C C . GLU B 1 64 ? 11.258 10.789 -5.402 1 96.69 64 GLU B C 1
ATOM 1772 O O . GLU B 1 64 ? 12.352 10.586 -5.949 1 96.69 64 GLU B O 1
ATOM 1777 N N . SER B 1 65 ? 10.836 10.086 -4.531 1 98.31 65 SER B N 1
ATOM 1778 C CA . SER B 1 65 ? 11.258 8.727 -4.238 1 98.31 65 SER B CA 1
ATOM 1779 C C . SER B 1 65 ? 10.078 7.758 -4.262 1 98.31 65 SER B C 1
ATOM 1781 O O . SER B 1 65 ? 8.922 8.188 -4.266 1 98.31 65 SER B O 1
ATOM 1783 N N . LEU B 1 66 ? 10.414 6.5 -4.285 1 98.81 66 LEU B N 1
ATOM 1784 C CA . LEU B 1 66 ? 9.367 5.484 -4.328 1 98.81 66 LEU B CA 1
ATOM 1785 C C . LEU B 1 66 ? 8.336 5.715 -3.229 1 98.81 66 LEU B C 1
ATOM 1787 O O . LEU B 1 66 ? 8.688 5.805 -2.049 1 98.81 66 LEU B O 1
ATOM 1791 N N . HIS B 1 67 ? 7.113 5.91 -3.604 1 98.75 67 HIS B N 1
ATOM 1792 C CA . HIS B 1 67 ? 6.016 6.125 -2.666 1 98.75 67 HIS B CA 1
ATOM 1793 C C . HIS B 1 67 ? 5.828 4.918 -1.754 1 98.75 67 HIS B C 1
ATOM 1795 O O . HIS B 1 67 ? 5.895 3.775 -2.207 1 98.75 67 HIS B O 1
ATOM 1801 N N . GLY B 1 68 ? 5.52 5.133 -0.495 1 98.5 68 GLY B N 1
ATOM 1802 C CA . GLY B 1 68 ? 5.273 4.043 0.434 1 98.5 68 GLY B CA 1
ATOM 1803 C C . GLY B 1 68 ? 4.148 3.125 -0.011 1 98.5 68 GLY B C 1
ATOM 1804 O O . GLY B 1 68 ? 4.266 1.901 0.088 1 98.5 68 GLY B O 1
ATOM 1805 N N . GLY B 1 69 ? 3.074 3.709 -0.471 1 98.5 69 GLY B N 1
ATOM 1806 C CA . GLY B 1 69 ? 1.969 2.928 -1.004 1 98.5 69 GLY B CA 1
ATOM 1807 C C . GLY B 1 69 ? 2.346 2.125 -2.236 1 98.5 69 GLY B C 1
ATOM 1808 O O . GLY B 1 69 ? 1.856 1.011 -2.43 1 98.5 69 GLY B O 1
ATOM 1809 N N . CYS B 1 70 ? 3.176 2.689 -3.061 1 98.75 70 CYS B N 1
ATOM 1810 C CA . CYS B 1 70 ? 3.65 1.967 -4.234 1 98.75 70 CYS B CA 1
ATOM 1811 C C . CYS B 1 70 ? 4.473 0.747 -3.83 1 98.75 70 CYS B C 1
ATOM 1813 O O . CYS B 1 70 ? 4.254 -0.351 -4.344 1 98.75 70 CYS B O 1
ATOM 1815 N N . ALA B 1 71 ? 5.414 0.956 -2.91 1 98.94 71 ALA B N 1
ATOM 1816 C CA . ALA B 1 71 ? 6.219 -0.153 -2.408 1 98.94 71 ALA B CA 1
ATOM 1817 C C . ALA B 1 71 ? 5.34 -1.247 -1.813 1 98.94 71 ALA B C 1
ATOM 1819 O O . ALA B 1 71 ? 5.539 -2.432 -2.092 1 98.94 71 ALA B O 1
ATOM 1820 N N . ALA B 1 72 ? 4.359 -0.836 -0.994 1 98.94 72 ALA B N 1
ATOM 1821 C CA . ALA B 1 72 ? 3.43 -1.798 -0.409 1 98.94 72 ALA B CA 1
ATOM 1822 C C . ALA B 1 72 ? 2.688 -2.574 -1.493 1 98.94 72 ALA B C 1
ATOM 1824 O O . ALA B 1 72 ? 2.52 -3.791 -1.391 1 98.94 72 ALA B O 1
ATOM 1825 N N . THR B 1 73 ? 2.238 -1.877 -2.516 1 98.75 73 THR B N 1
ATOM 1826 C CA . THR B 1 73 ? 1.503 -2.502 -3.609 1 98.75 73 THR B CA 1
ATOM 1827 C C . THR B 1 73 ? 2.383 -3.502 -4.352 1 98.75 73 THR B C 1
ATOM 1829 O O . THR B 1 73 ? 1.942 -4.609 -4.672 1 98.75 73 THR B O 1
ATOM 1832 N N . LEU B 1 74 ? 3.623 -3.09 -4.625 1 98.62 74 LEU B N 1
ATOM 1833 C CA . LEU B 1 74 ? 4.547 -3.977 -5.32 1 98.62 74 LEU B CA 1
ATOM 1834 C C . LEU B 1 74 ? 4.777 -5.258 -4.523 1 98.62 74 LEU B C 1
ATOM 1836 O O . LEU B 1 74 ? 4.711 -6.359 -5.074 1 98.62 74 LEU B O 1
ATOM 1840 N N . ILE B 1 75 ? 5.047 -5.113 -3.246 1 98.81 75 ILE B N 1
ATOM 1841 C CA . ILE B 1 75 ? 5.266 -6.281 -2.404 1 98.81 75 ILE B CA 1
ATOM 1842 C C . ILE B 1 75 ? 4 -7.137 -2.371 1 98.81 75 ILE B C 1
ATOM 1844 O O . ILE B 1 75 ? 4.066 -8.359 -2.529 1 98.81 75 ILE B O 1
ATOM 1848 N N . ASP B 1 76 ? 2.83 -6.527 -2.205 1 98.62 76 ASP B N 1
ATOM 1849 C CA . ASP B 1 76 ? 1.547 -7.223 -2.195 1 98.62 76 ASP B CA 1
ATOM 1850 C C . ASP B 1 76 ? 1.358 -8.047 -3.465 1 98.62 76 ASP B C 1
ATOM 1852 O O . ASP B 1 76 ? 1.124 -9.258 -3.395 1 98.62 76 ASP B O 1
ATOM 1856 N N . VAL B 1 77 ? 1.533 -7.441 -4.586 1 97.25 77 VAL B N 1
ATOM 1857 C CA . VAL B 1 77 ? 1.227 -8.055 -5.875 1 97.25 77 VAL B CA 1
ATOM 1858 C C . VAL B 1 77 ? 2.268 -9.125 -6.203 1 97.25 77 VAL B C 1
ATOM 1860 O O . VAL B 1 77 ? 1.92 -10.258 -6.535 1 97.25 77 VAL B O 1
ATOM 1863 N N . LEU B 1 78 ? 3.523 -8.812 -6.004 1 97.44 78 LEU B N 1
ATOM 1864 C CA . LEU B 1 78 ? 4.566 -9.672 -6.555 1 97.44 78 LEU B CA 1
ATOM 1865 C C . LEU B 1 78 ? 4.816 -10.875 -5.645 1 97.44 78 LEU B C 1
ATOM 1867 O O . LEU B 1 78 ? 5.188 -11.945 -6.121 1 97.44 78 LEU B O 1
ATOM 1871 N N . THR B 1 79 ? 4.598 -10.703 -4.336 1 98 79 THR B N 1
ATOM 1872 C CA . THR B 1 79 ? 4.637 -11.898 -3.498 1 98 79 THR B CA 1
ATOM 1873 C C . THR B 1 79 ? 3.469 -12.828 -3.826 1 98 79 THR B C 1
ATOM 1875 O O . THR B 1 79 ? 3.611 -14.047 -3.791 1 98 79 THR B O 1
ATOM 1878 N N . SER B 1 80 ? 2.314 -12.289 -4.164 1 96.69 80 SER B N 1
ATOM 1879 C CA . SER B 1 80 ? 1.137 -13.086 -4.496 1 96.69 80 SER B CA 1
ATOM 1880 C C . SER B 1 80 ? 1.356 -13.891 -5.766 1 96.69 80 SER B C 1
ATOM 1882 O O . SER B 1 80 ? 0.786 -14.977 -5.926 1 96.69 80 SER B O 1
ATOM 1884 N N . VAL B 1 81 ? 2.197 -13.422 -6.652 1 94.81 81 VAL B N 1
ATOM 1885 C CA . VAL B 1 81 ? 2.469 -14.102 -7.914 1 94.81 81 VAL B CA 1
ATOM 1886 C C . VAL B 1 81 ? 3.117 -15.461 -7.641 1 94.81 81 VAL B C 1
ATOM 1888 O O . VAL B 1 81 ? 2.881 -16.422 -8.367 1 94.81 81 VAL B O 1
ATOM 1891 N N . ILE B 1 82 ? 3.912 -15.547 -6.562 1 96.38 82 ILE B N 1
ATOM 1892 C CA . ILE B 1 82 ? 4.527 -16.812 -6.184 1 96.38 82 ILE B CA 1
ATOM 1893 C C . ILE B 1 82 ? 3.441 -17.844 -5.906 1 96.38 82 ILE B C 1
ATOM 1895 O O . ILE B 1 82 ? 3.521 -18.984 -6.383 1 96.38 82 ILE B O 1
ATOM 1899 N N . LEU B 1 83 ? 2.418 -17.438 -5.191 1 96.06 83 LEU B N 1
ATOM 1900 C CA . LEU B 1 83 ? 1.339 -18.359 -4.852 1 96.06 83 LEU B CA 1
ATOM 1901 C C . LEU B 1 83 ? 0.567 -18.781 -6.098 1 96.06 83 LEU B C 1
ATOM 1903 O O . LEU B 1 83 ? 0.179 -19.938 -6.23 1 96.06 83 LEU B O 1
ATOM 1907 N N . LEU B 1 84 ? 0.347 -17.828 -6.949 1 93.88 84 LEU B N 1
ATOM 1908 C CA . LEU B 1 84 ? -0.336 -18.156 -8.195 1 93.88 84 LEU B CA 1
ATOM 1909 C C . LEU B 1 84 ? 0.473 -19.156 -9.016 1 93.88 84 LEU B C 1
ATOM 1911 O O . LEU B 1 84 ? -0.095 -20.031 -9.664 1 93.88 84 LEU B O 1
ATOM 1915 N N . GLY B 1 85 ? 1.764 -19 -8.992 1 95 85 GLY B N 1
ATOM 1916 C CA . GLY B 1 85 ? 2.637 -19.938 -9.695 1 95 85 GLY B CA 1
ATOM 1917 C C . GLY B 1 85 ? 2.639 -21.328 -9.086 1 95 85 GLY B C 1
ATOM 1918 O O . GLY B 1 85 ? 2.787 -22.312 -9.797 1 95 85 GLY B O 1
ATOM 1919 N N . LEU B 1 86 ? 2.482 -21.406 -7.801 1 96.31 86 LEU B N 1
ATOM 1920 C CA . LEU B 1 86 ? 2.521 -22.656 -7.07 1 96.31 86 LEU B CA 1
ATOM 1921 C C . LEU B 1 86 ? 1.134 -23.297 -7.004 1 96.31 86 LEU B C 1
ATOM 1923 O O . LEU B 1 86 ? 1.004 -24.484 -6.719 1 96.31 86 LEU B O 1
ATOM 1927 N N . GLY B 1 87 ? 0.186 -22.484 -7.199 1 93.94 87 GLY B N 1
ATOM 1928 C CA . GLY B 1 87 ? -1.188 -22.844 -6.895 1 93.94 87 GLY B CA 1
ATOM 1929 C C . GLY B 1 87 ? -1.679 -24.031 -7.699 1 93.94 87 GLY B C 1
ATOM 1930 O O . GLY B 1 87 ? -1.218 -24.266 -8.82 1 93.94 87 GLY B O 1
ATOM 1931 N N . LYS B 1 88 ? -2.562 -24.812 -7.137 1 92.69 88 LYS B N 1
ATOM 1932 C CA . LYS B 1 88 ? -3.336 -25.891 -7.734 1 92.69 88 LYS B CA 1
ATOM 1933 C C . LYS B 1 88 ? -4.758 -25.922 -7.18 1 92.69 88 LYS B C 1
ATOM 1935 O O . LYS B 1 88 ? -5.055 -25.266 -6.18 1 92.69 88 LYS B O 1
ATOM 1940 N N . PRO B 1 89 ? -5.609 -26.547 -7.91 1 92.62 89 PRO B N 1
ATOM 1941 C CA . PRO B 1 89 ? -6.98 -26.562 -7.395 1 92.62 89 PRO B CA 1
ATOM 1942 C C . PRO B 1 89 ? -7.043 -26.922 -5.91 1 92.62 89 PRO B C 1
ATOM 1944 O O . PRO B 1 89 ? -6.453 -27.922 -5.488 1 92.62 89 PRO B O 1
ATOM 1947 N N . GLY B 1 90 ? -7.645 -26.078 -5.145 1 93.94 90 GLY B N 1
ATOM 1948 C CA . GLY B 1 90 ? -7.809 -26.297 -3.717 1 93.94 90 GLY B CA 1
ATOM 1949 C C . GLY B 1 90 ? -6.727 -25.641 -2.885 1 93.94 90 GLY B C 1
ATOM 1950 O O . GLY B 1 90 ? -6.828 -25.578 -1.657 1 93.94 90 GLY B O 1
ATOM 1951 N N . MET B 1 91 ? -5.688 -25.25 -3.584 1 95.25 91 MET B N 1
ATOM 1952 C CA . MET B 1 91 ? -4.555 -24.656 -2.881 1 95.25 91 MET B CA 1
ATOM 1953 C C . MET B 1 91 ? -4.066 -23.406 -3.596 1 95.25 91 MET B C 1
ATOM 1955 O O . MET B 1 91 ? -3.145 -23.469 -4.414 1 95.25 91 MET B O 1
ATOM 1959 N N . PHE B 1 92 ? -4.609 -22.281 -3.24 1 96 92 PHE B N 1
ATOM 1960 C CA . PHE B 1 92 ? -4.215 -20.938 -3.68 1 96 92 PHE B CA 1
ATOM 1961 C C . PHE B 1 92 ? -4.262 -20.844 -5.199 1 96 92 PHE B C 1
ATOM 1963 O O . PHE B 1 92 ? -3.432 -20.156 -5.805 1 96 92 PHE B O 1
ATOM 1970 N N . SER B 1 93 ? -5.176 -21.578 -5.879 1 93.38 93 SER B N 1
ATOM 1971 C CA . SER B 1 93 ? -5.32 -21.5 -7.328 1 93.38 93 SER B CA 1
ATOM 1972 C C . SER B 1 93 ? -5.777 -20.109 -7.766 1 93.38 93 SER B C 1
ATOM 1974 O O . SER B 1 93 ? -5.52 -19.688 -8.898 1 93.38 93 SER B O 1
ATOM 1976 N N . TYR B 1 94 ? -6.352 -19.359 -6.801 1 90.94 94 TYR B N 1
ATOM 1977 C CA . TYR B 1 94 ? -6.797 -18 -7.094 1 90.94 94 TYR B CA 1
ATOM 1978 C C . TYR B 1 94 ? -5.895 -16.969 -6.422 1 90.94 94 TYR B C 1
ATOM 1980 O O . TYR B 1 94 ? -6.234 -15.789 -6.352 1 90.94 94 TYR B O 1
ATOM 1988 N N . GLY B 1 95 ? -4.773 -17.438 -5.82 1 93.75 95 GLY B N 1
ATOM 1989 C CA . GLY B 1 95 ? -3.781 -16.547 -5.234 1 93.75 95 GLY B CA 1
ATOM 1990 C C . GLY B 1 95 ? -4.082 -16.188 -3.791 1 93.75 95 GLY B C 1
ATOM 1991 O O . GLY B 1 95 ? -3.203 -15.719 -3.064 1 93.75 95 GLY B O 1
ATOM 1992 N N . GLY B 1 96 ? -5.41 -16.406 -3.385 1 96.25 96 GLY B N 1
ATOM 1993 C CA . GLY B 1 96 ? -5.789 -16.078 -2.02 1 96.25 96 GLY B CA 1
ATOM 1994 C C . GLY B 1 96 ? -6.039 -14.602 -1.807 1 96.25 96 GLY B C 1
ATOM 1995 O O . GLY B 1 96 ? -6.047 -13.82 -2.764 1 96.25 96 GLY B O 1
ATOM 1996 N N . VAL B 1 97 ? -6.324 -14.273 -0.516 1 97.5 97 VAL B N 1
ATOM 1997 C CA . VAL B 1 97 ? -6.547 -12.883 -0.137 1 97.5 97 VAL B CA 1
ATOM 1998 C C . VAL B 1 97 ? -5.578 -12.484 0.975 1 97.5 97 VAL B C 1
ATOM 2000 O O . VAL B 1 97 ? -5.16 -13.336 1.77 1 97.5 97 VAL B O 1
ATOM 2003 N N . THR B 1 98 ? -5.215 -11.273 0.964 1 98.62 98 THR B N 1
ATOM 2004 C CA . THR B 1 98 ? -4.285 -10.766 1.968 1 98.62 98 THR B CA 1
ATOM 2005 C C . THR B 1 98 ? -4.949 -10.711 3.34 1 98.62 98 THR B C 1
ATOM 2007 O O . THR B 1 98 ? -6.066 -10.203 3.473 1 98.62 98 THR B O 1
ATOM 2010 N N . ARG B 1 99 ? -4.293 -11.242 4.32 1 98.69 99 ARG B N 1
ATOM 2011 C CA . ARG B 1 99 ? -4.715 -11.109 5.711 1 98.69 99 ARG B CA 1
ATOM 2012 C C . ARG B 1 99 ? -3.951 -9.984 6.41 1 98.69 99 ARG B C 1
ATOM 2014 O O . ARG B 1 99 ? -4.52 -9.258 7.227 1 98.69 99 ARG B O 1
ATOM 2021 N N . SER B 1 100 ? -2.693 -9.961 6.102 1 98.88 100 SER B N 1
ATOM 2022 C CA . SER B 1 100 ? -1.869 -8.906 6.672 1 98.88 100 SER B CA 1
ATOM 2023 C C . SER B 1 100 ? -0.695 -8.562 5.758 1 98.88 100 SER B C 1
ATOM 2025 O O . SER B 1 100 ? -0.194 -9.43 5.035 1 98.88 100 SER B O 1
ATOM 2027 N N . LEU B 1 101 ? -0.3 -7.391 5.738 1 98.94 101 LEU B N 1
ATOM 2028 C CA . LEU B 1 101 ? 0.865 -6.844 5.051 1 98.94 101 LEU B CA 1
ATOM 2029 C C . LEU B 1 101 ? 1.628 -5.879 5.953 1 98.94 101 LEU B C 1
ATOM 2031 O O . LEU B 1 101 ? 1.129 -4.801 6.277 1 98.94 101 LEU B O 1
ATOM 2035 N N . ASP B 1 102 ? 2.779 -6.336 6.398 1 98.94 102 ASP B N 1
ATOM 2036 C CA . ASP B 1 102 ? 3.656 -5.539 7.254 1 98.94 102 ASP B CA 1
ATOM 2037 C C . ASP B 1 102 ? 4.887 -5.066 6.484 1 98.94 102 ASP B C 1
ATOM 2039 O O . ASP B 1 102 ? 5.684 -5.883 6.016 1 98.94 102 ASP B O 1
ATOM 2043 N N . VAL B 1 103 ? 5.059 -3.783 6.375 1 98.94 103 VAL B N 1
ATOM 2044 C CA . VAL B 1 103 ? 6.137 -3.252 5.551 1 98.94 103 VAL B CA 1
ATOM 2045 C C . VAL B 1 103 ? 7.004 -2.307 6.383 1 98.94 103 VAL B C 1
ATOM 2047 O O . VAL B 1 103 ? 6.484 -1.45 7.102 1 98.94 103 VAL B O 1
ATOM 2050 N N . LYS B 1 104 ? 8.289 -2.477 6.32 1 98.94 104 LYS B N 1
ATOM 2051 C CA . LYS B 1 104 ? 9.273 -1.575 6.906 1 98.94 104 LYS B CA 1
ATOM 2052 C C . LYS B 1 104 ? 10.039 -0.814 5.828 1 98.94 104 LYS B C 1
ATOM 2054 O O . LYS B 1 104 ? 10.492 -1.406 4.844 1 98.94 104 LYS B O 1
ATOM 2059 N N . TYR B 1 105 ? 10.117 0.435 6.027 1 98.94 105 TYR B N 1
ATOM 2060 C CA . TYR B 1 105 ? 10.789 1.323 5.086 1 98.94 105 TYR B CA 1
ATOM 2061 C C . TYR B 1 105 ? 12.117 1.813 5.648 1 98.94 105 TYR B C 1
ATOM 2063 O O . TYR B 1 105 ? 12.141 2.588 6.609 1 98.94 105 TYR B O 1
ATOM 2071 N N . LEU B 1 106 ? 13.172 1.434 5.012 1 98.81 106 LEU B N 1
ATOM 2072 C CA . LEU B 1 106 ? 14.5 1.603 5.598 1 98.81 106 LEU B CA 1
ATOM 2073 C C . LEU B 1 106 ? 15.258 2.729 4.906 1 98.81 106 LEU B C 1
ATOM 2075 O O . LEU B 1 106 ? 15.961 3.502 5.559 1 98.81 106 LEU B O 1
ATOM 2079 N N . ARG B 1 107 ? 15.18 2.775 3.602 1 98.62 107 ARG B N 1
ATOM 2080 C CA . ARG B 1 107 ? 15.859 3.77 2.777 1 98.62 107 ARG B CA 1
ATOM 2081 C C . ARG B 1 107 ? 15.008 4.145 1.563 1 98.62 107 ARG B C 1
ATOM 2083 O O . ARG B 1 107 ? 14.242 3.324 1.062 1 98.62 107 ARG B O 1
ATOM 2090 N N . PRO B 1 108 ? 15.148 5.359 1.107 1 98.44 108 PRO B N 1
ATOM 2091 C CA . PRO B 1 108 ? 14.414 5.746 -0.1 1 98.44 108 PRO B CA 1
ATOM 2092 C C . PRO B 1 108 ? 14.984 5.113 -1.366 1 98.44 108 PRO B C 1
ATOM 20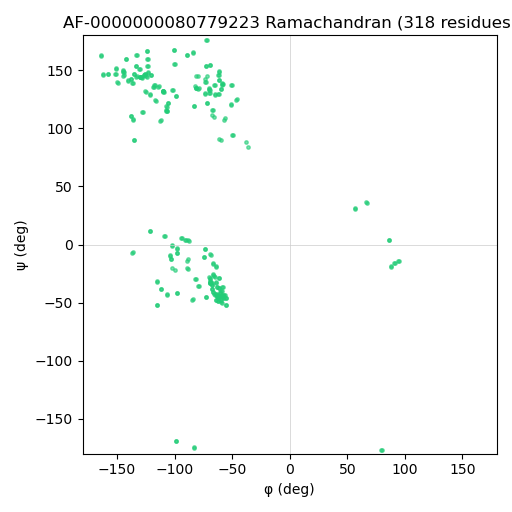94 O O . PRO B 1 108 ? 16.141 4.68 -1.375 1 98.44 108 PRO B O 1
ATOM 2097 N N . VAL B 1 109 ? 14.164 4.934 -2.395 1 98.88 109 VAL B N 1
ATOM 2098 C CA . VAL B 1 109 ? 14.594 4.645 -3.758 1 98.88 109 VAL B CA 1
ATOM 2099 C C . VAL B 1 109 ? 14.266 5.832 -4.664 1 98.88 109 VAL B C 1
ATOM 2101 O O . VAL B 1 109 ? 13.109 6.031 -5.039 1 98.88 109 VAL B O 1
ATOM 2104 N N . PRO B 1 110 ? 15.234 6.594 -5.066 1 98.69 110 PRO B N 1
ATOM 2105 C CA . PRO B 1 110 ? 14.969 7.816 -5.832 1 98.69 110 PRO B CA 1
ATOM 2106 C C . PRO B 1 110 ? 14.445 7.527 -7.238 1 98.69 110 PRO B C 1
ATOM 2108 O O . PRO B 1 110 ? 14.719 6.457 -7.793 1 98.69 110 PRO B O 1
ATOM 2111 N N . GLU B 1 111 ? 13.734 8.508 -7.719 1 98.69 111 GLU B N 1
ATOM 2112 C CA . GLU B 1 111 ? 13.336 8.461 -9.125 1 98.69 111 GLU B CA 1
ATOM 2113 C C . GLU B 1 111 ? 14.531 8.18 -10.023 1 98.69 111 GLU B C 1
ATOM 2115 O O . GLU B 1 111 ? 15.625 8.703 -9.797 1 98.69 111 GLU B O 1
ATOM 2120 N N . GLY B 1 112 ? 14.336 7.328 -10.984 1 98.75 112 GLY B N 1
ATOM 2121 C CA . GLY B 1 112 ? 15.367 7.027 -11.961 1 98.75 112 GLY B CA 1
ATOM 2122 C C . GLY B 1 112 ? 16.25 5.855 -11.555 1 98.75 112 GLY B C 1
ATOM 2123 O O . GLY B 1 112 ? 16.984 5.312 -12.383 1 98.75 112 GLY B O 1
ATOM 2124 N N . VAL B 1 113 ? 16.25 5.457 -10.352 1 98.81 113 VAL B N 1
ATOM 2125 C CA . VAL B 1 113 ? 17.078 4.355 -9.859 1 98.81 113 VAL B CA 1
ATOM 2126 C C . VAL B 1 113 ? 16.391 3.025 -10.18 1 98.81 113 VAL B C 1
ATOM 2128 O O . VAL B 1 113 ? 15.18 2.895 -10.031 1 98.81 113 VAL B O 1
ATOM 2131 N N . GLU B 1 114 ? 17.203 2.074 -10.656 1 98.88 114 GLU B N 1
ATOM 2132 C CA . GLU B 1 114 ? 16.688 0.723 -10.844 1 98.88 114 GLU B CA 1
ATOM 2133 C C . GLU B 1 114 ? 16.656 -0.045 -9.523 1 98.88 114 GLU B C 1
ATOM 2135 O O . GLU B 1 114 ? 17.609 -0.003 -8.75 1 98.88 114 GLU B O 1
ATOM 2140 N N . MET B 1 115 ? 15.516 -0.702 -9.305 1 98.88 115 MET B N 1
ATOM 2141 C CA . MET B 1 115 ? 15.359 -1.513 -8.102 1 98.88 115 MET B CA 1
ATOM 2142 C C . MET B 1 115 ? 15.008 -2.953 -8.461 1 98.88 115 MET B C 1
ATOM 2144 O O . MET B 1 115 ? 14.57 -3.23 -9.578 1 98.88 115 MET B O 1
ATOM 2148 N N . GLU B 1 116 ? 15.383 -3.805 -7.531 1 98.88 116 GLU B N 1
ATOM 2149 C CA . GLU B 1 116 ? 15 -5.211 -7.578 1 98.88 116 GLU B CA 1
ATOM 2150 C C . GLU B 1 116 ? 14 -5.547 -6.477 1 98.88 116 GLU B C 1
ATOM 2152 O O . GLU B 1 116 ? 14.156 -5.109 -5.336 1 98.88 116 GLU B O 1
ATOM 2157 N N . ILE B 1 117 ? 12.977 -6.211 -6.836 1 98.81 117 ILE B N 1
ATOM 2158 C CA . ILE B 1 117 ? 11.992 -6.715 -5.887 1 98.81 117 ILE B CA 1
ATOM 2159 C C . ILE B 1 117 ? 12.141 -8.227 -5.742 1 98.81 117 ILE B C 1
ATOM 2161 O O . ILE B 1 117 ? 11.906 -8.977 -6.695 1 98.81 117 ILE B O 1
ATOM 2165 N N . ILE B 1 118 ? 12.516 -8.633 -4.582 1 98.88 118 ILE B N 1
ATOM 2166 C CA . ILE B 1 118 ? 12.773 -10.039 -4.297 1 98.88 118 ILE B CA 1
ATOM 2167 C C . ILE B 1 118 ? 11.633 -10.609 -3.455 1 98.88 118 ILE B C 1
ATOM 2169 O O . ILE B 1 118 ? 11.344 -10.102 -2.367 1 98.88 118 ILE B O 1
ATOM 2173 N N . CYS B 1 119 ? 11.008 -11.609 -3.949 1 98.81 119 CYS B N 1
ATOM 2174 C CA . CYS B 1 119 ? 9.875 -12.242 -3.275 1 98.81 119 CYS B CA 1
ATOM 2175 C C . CYS B 1 119 ? 10.195 -13.695 -2.934 1 98.81 119 CYS B C 1
ATOM 2177 O O . CYS B 1 119 ? 10.711 -14.43 -3.771 1 98.81 119 CYS B O 1
ATOM 2179 N N . GLU B 1 120 ? 9.805 -14.078 -1.705 1 98.81 120 GLU B N 1
ATOM 2180 C CA . GLU B 1 120 ? 10.133 -15.422 -1.229 1 98.81 120 GLU B CA 1
ATOM 2181 C C . GLU B 1 120 ? 8.953 -16.047 -0.495 1 98.81 120 GLU B C 1
ATOM 2183 O O . GLU B 1 120 ? 8.258 -15.375 0.274 1 98.81 120 GLU B O 1
ATOM 2188 N N . LEU B 1 121 ? 8.836 -17.375 -0.738 1 98.81 121 LEU B N 1
ATOM 2189 C CA . LEU B 1 121 ? 7.887 -18.141 0.059 1 98.81 121 LEU B CA 1
ATOM 2190 C C . LEU B 1 121 ? 8.5 -18.547 1.396 1 98.81 121 LEU B C 1
ATOM 2192 O O . LEU B 1 121 ? 9.531 -19.203 1.434 1 98.81 121 LEU B O 1
ATOM 2196 N N . VAL B 1 122 ? 7.918 -18.109 2.443 1 98.75 122 VAL B N 1
ATOM 2197 C CA . VAL B 1 122 ? 8.367 -18.5 3.773 1 98.75 122 VAL B CA 1
ATOM 2198 C C . VAL B 1 122 ? 7.727 -19.844 4.16 1 98.75 122 VAL B C 1
ATOM 2200 O O . VAL B 1 122 ? 8.414 -20.766 4.59 1 98.75 122 VAL B O 1
ATOM 2203 N N . ASN B 1 123 ? 6.406 -19.891 3.938 1 98.25 123 ASN B N 1
ATOM 2204 C CA . ASN B 1 123 ? 5.637 -21.094 4.238 1 98.25 123 ASN B CA 1
ATOM 2205 C C . ASN B 1 123 ? 4.293 -21.094 3.52 1 98.25 123 ASN B C 1
ATOM 2207 O O . ASN B 1 123 ? 3.695 -20.031 3.311 1 98.25 123 ASN B O 1
ATOM 2211 N N . MET B 1 124 ? 3.842 -22.25 3.141 1 97.5 124 MET B N 1
ATOM 2212 C CA . MET B 1 124 ? 2.529 -22.406 2.518 1 97.5 124 MET B CA 1
ATOM 2213 C C . MET B 1 124 ? 1.812 -23.641 3.061 1 97.5 124 MET B C 1
ATOM 2215 O O . MET B 1 124 ? 2.258 -24.766 2.844 1 97.5 124 MET B O 1
ATOM 2219 N N . GLY B 1 125 ? 0.802 -23.391 3.797 1 96.69 125 GLY B N 1
ATOM 2220 C CA . GLY B 1 125 ? -0.099 -24.453 4.207 1 96.69 125 GLY B CA 1
ATOM 2221 C C . GLY B 1 125 ? -1.356 -24.531 3.361 1 96.69 125 GLY B C 1
ATOM 2222 O O . GLY B 1 125 ? -1.428 -23.922 2.289 1 96.69 125 GLY B O 1
ATOM 2223 N N . LYS B 1 126 ? -2.309 -25.344 3.852 1 94.62 126 LYS B N 1
ATOM 2224 C CA . LYS B 1 126 ? -3.555 -25.5 3.111 1 94.62 126 LYS B CA 1
ATOM 2225 C C . LYS B 1 126 ? -4.391 -24.219 3.145 1 94.62 126 LYS B C 1
ATOM 2227 O O . LYS B 1 126 ? -5.023 -23.859 2.15 1 94.62 126 LYS B O 1
ATOM 2232 N N . ARG B 1 127 ? -4.285 -23.516 4.254 1 96.5 127 ARG B N 1
ATOM 2233 C CA . ARG B 1 127 ? -5.207 -22.391 4.445 1 96.5 127 ARG B CA 1
ATOM 2234 C C . ARG B 1 127 ? -4.461 -21.062 4.477 1 96.5 127 ARG B C 1
ATOM 2236 O O . ARG B 1 127 ? -5.016 -20.031 4.113 1 96.5 127 ARG B O 1
ATOM 2243 N N . LEU B 1 128 ? -3.242 -21.141 4.973 1 98.38 128 LEU B N 1
ATOM 2244 C CA . LEU B 1 128 ? -2.482 -19.906 5.164 1 98.38 128 LEU B CA 1
ATOM 2245 C C . LEU B 1 128 ? -1.125 -20 4.473 1 98.38 128 LEU B C 1
ATOM 2247 O O . LEU B 1 128 ? -0.539 -21.078 4.383 1 98.38 128 LEU B O 1
ATOM 2251 N N . ALA B 1 129 ? -0.674 -18.906 3.982 1 98.75 129 ALA B N 1
ATOM 2252 C CA . ALA B 1 129 ? 0.675 -18.781 3.438 1 98.75 129 ALA B CA 1
ATOM 2253 C C . ALA B 1 129 ? 1.341 -17.5 3.918 1 98.75 129 ALA B C 1
ATOM 2255 O O . ALA B 1 129 ? 0.666 -16.484 4.156 1 98.75 129 ALA B O 1
ATOM 2256 N N . MET B 1 130 ? 2.635 -17.562 4.094 1 98.88 130 MET B N 1
ATOM 2257 C CA . MET B 1 130 ? 3.449 -16.406 4.43 1 98.88 130 MET B CA 1
ATOM 2258 C C . MET B 1 130 ? 4.527 -16.172 3.377 1 98.88 130 MET B C 1
ATOM 2260 O O . MET B 1 130 ? 5.238 -17.109 2.992 1 98.88 130 MET B O 1
ATOM 2264 N N . LEU B 1 131 ? 4.609 -15.016 2.916 1 98.88 131 LEU B N 1
ATOM 2265 C CA . LEU B 1 131 ? 5.637 -14.609 1.965 1 98.88 131 LEU B CA 1
ATOM 2266 C C . LEU B 1 131 ? 6.426 -13.422 2.496 1 98.88 131 LEU B C 1
ATOM 2268 O O . LEU B 1 131 ? 5.953 -12.695 3.379 1 98.88 131 LEU B O 1
ATOM 2272 N N . ARG B 1 132 ? 7.539 -13.258 1.967 1 98.81 132 ARG B N 1
ATOM 2273 C CA . ARG B 1 132 ? 8.383 -12.102 2.279 1 98.81 132 ARG B CA 1
ATOM 2274 C C . ARG B 1 132 ? 8.828 -11.391 1.009 1 98.81 132 ARG B C 1
ATOM 2276 O O . ARG B 1 132 ? 9.062 -12.031 -0.018 1 98.81 132 ARG B O 1
ATOM 2283 N N . GLY B 1 133 ? 8.93 -10.086 1.026 1 98.88 133 GLY B N 1
ATOM 2284 C CA . GLY B 1 133 ? 9.406 -9.258 -0.07 1 98.88 133 GLY B CA 1
ATOM 2285 C C . GLY B 1 133 ? 10.477 -8.266 0.35 1 98.88 133 GLY B C 1
ATOM 2286 O O . GLY B 1 133 ? 10.438 -7.73 1.46 1 98.88 133 GLY B O 1
ATOM 2287 N N . GLU B 1 134 ? 11.391 -8.055 -0.526 1 98.94 134 GLU B N 1
ATOM 2288 C CA . GLU B 1 134 ? 12.414 -7.023 -0.36 1 98.94 134 GLU B CA 1
ATOM 2289 C C . GLU B 1 134 ? 12.523 -6.148 -1.604 1 98.94 134 GLU B C 1
ATOM 2291 O O . GLU B 1 134 ? 12.391 -6.637 -2.729 1 98.94 134 GLU B O 1
ATOM 2296 N N . ILE B 1 135 ? 12.781 -4.898 -1.355 1 99 135 ILE B N 1
ATOM 2297 C CA . ILE B 1 135 ? 13.156 -3.988 -2.434 1 99 135 ILE B CA 1
ATOM 2298 C C . ILE B 1 135 ? 14.578 -3.475 -2.203 1 99 135 ILE B C 1
ATOM 2300 O O . ILE B 1 135 ? 14.875 -2.922 -1.142 1 99 135 ILE B O 1
ATOM 2304 N N . ARG B 1 136 ? 15.367 -3.686 -3.176 1 98.94 136 ARG B N 1
ATOM 2305 C CA . ARG B 1 136 ? 16.766 -3.271 -3.123 1 98.94 136 ARG B CA 1
ATOM 2306 C C . ARG B 1 136 ? 17.125 -2.402 -4.324 1 98.94 136 ARG B C 1
ATOM 2308 O O . ARG B 1 136 ? 16.625 -2.617 -5.426 1 98.94 136 ARG B O 1
ATOM 2315 N N . ARG B 1 137 ? 18.016 -1.479 -4.047 1 98.94 137 ARG B N 1
ATOM 2316 C CA . ARG B 1 137 ? 18.594 -0.743 -5.164 1 98.94 137 ARG B CA 1
ATOM 2317 C C . ARG B 1 137 ? 19.578 -1.613 -5.941 1 98.94 137 ARG B C 1
ATOM 2319 O O . ARG B 1 137 ? 20.375 -2.342 -5.348 1 98.94 137 ARG B O 1
ATOM 2326 N N . VAL B 1 138 ? 19.547 -1.496 -7.219 1 98.69 138 VAL B N 1
ATOM 2327 C CA . VAL B 1 138 ? 20.438 -2.293 -8.055 1 98.69 138 VAL B CA 1
ATOM 2328 C C . VAL B 1 138 ? 21.828 -1.669 -8.062 1 98.69 138 VAL B C 1
ATOM 2330 O O . VAL B 1 138 ? 22.828 -2.381 -8.109 1 98.69 138 VAL B O 1
ATOM 2333 N N . ASP B 1 139 ? 21.875 -0.344 -8.03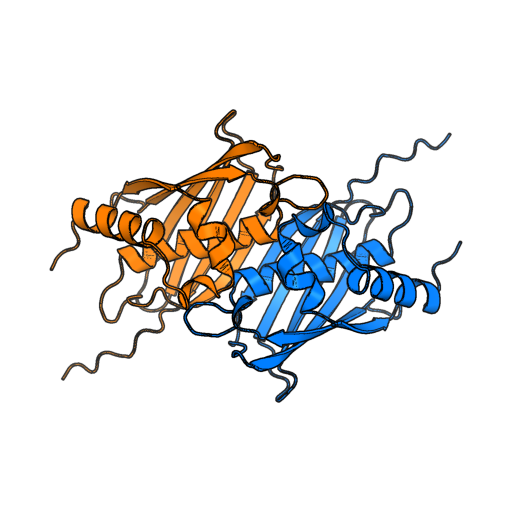1 1 98.5 139 ASP B N 1
ATOM 2334 C CA . ASP B 1 139 ? 23.125 0.372 -8.227 1 98.5 139 ASP B CA 1
ATOM 2335 C C . ASP B 1 139 ? 24.078 0.164 -7.043 1 98.5 139 ASP B C 1
ATOM 2337 O O . ASP B 1 139 ? 25.297 0.12 -7.211 1 98.5 139 ASP B O 1
ATOM 2341 N N . ASN B 1 140 ? 23.562 -0.064 -5.809 1 98.56 140 ASN B N 1
ATOM 2342 C CA . ASN B 1 140 ? 24.484 -0.145 -4.676 1 98.56 140 ASN B CA 1
ATOM 2343 C C . ASN B 1 140 ? 24.125 -1.307 -3.75 1 98.56 140 ASN B C 1
ATOM 2345 O O . ASN B 1 140 ? 24.812 -1.556 -2.764 1 98.56 140 ASN B O 1
ATOM 2349 N N . GLY B 1 141 ? 23.047 -1.957 -3.992 1 98.44 141 GLY B N 1
ATOM 2350 C CA . GLY B 1 141 ? 22.672 -3.15 -3.25 1 98.44 141 GLY B CA 1
ATOM 2351 C C . GLY B 1 141 ? 21.922 -2.848 -1.967 1 98.44 141 GLY B C 1
ATOM 2352 O O . GLY B 1 141 ? 21.531 -3.762 -1.244 1 98.44 141 GLY B O 1
ATOM 2353 N N . ASP B 1 142 ? 21.609 -1.576 -1.667 1 98.75 142 ASP B N 1
ATOM 2354 C CA . ASP B 1 142 ? 20.953 -1.182 -0.42 1 98.75 142 ASP B CA 1
ATOM 2355 C C . ASP B 1 142 ? 19.578 -1.828 -0.288 1 98.75 142 ASP B C 1
ATOM 2357 O O . ASP B 1 142 ? 18.797 -1.826 -1.237 1 98.75 142 ASP B O 1
ATOM 2361 N N . LEU B 1 143 ? 19.375 -2.445 0.894 1 98.94 143 LEU B N 1
ATOM 2362 C CA . LEU B 1 143 ? 18.016 -2.848 1.257 1 98.94 143 LEU B CA 1
ATOM 2363 C C . LEU B 1 143 ? 17.172 -1.634 1.61 1 98.94 143 LEU B C 1
ATOM 2365 O O . LEU B 1 143 ? 17.5 -0.881 2.527 1 98.94 143 LEU B O 1
ATOM 2369 N N . CYS B 1 144 ? 16.047 -1.419 0.912 1 98.94 144 CYS B N 1
ATOM 2370 C CA . CYS B 1 144 ? 15.273 -0.192 1.083 1 98.94 144 CYS B CA 1
ATOM 2371 C C . CYS B 1 144 ? 13.93 -0.479 1.738 1 98.94 144 CYS B C 1
ATOM 2373 O O . CYS B 1 144 ? 13.43 0.332 2.52 1 98.94 144 CYS B O 1
ATOM 2375 N N . VAL B 1 145 ? 13.328 -1.529 1.413 1 98.94 145 VAL B N 1
ATOM 2376 C CA . VAL B 1 145 ? 12.016 -1.895 1.948 1 98.94 145 VAL B CA 1
ATOM 2377 C C . VAL B 1 145 ? 11.969 -3.398 2.211 1 98.94 145 VAL B C 1
ATOM 2379 O O . VAL B 1 145 ? 12.492 -4.188 1.423 1 98.94 145 VAL B O 1
ATOM 2382 N N . VAL B 1 146 ? 11.336 -3.82 3.305 1 98.94 146 VAL B N 1
ATOM 2383 C CA . VAL B 1 146 ? 11.062 -5.227 3.57 1 98.94 146 VAL B CA 1
ATOM 2384 C C . VAL B 1 146 ? 9.609 -5.402 4.004 1 98.94 146 VAL B C 1
ATOM 2386 O O . VAL B 1 146 ? 9.039 -4.516 4.641 1 98.94 146 VAL B O 1
ATOM 2389 N N . GLY B 1 147 ? 9.031 -6.465 3.625 1 98.88 147 GLY B N 1
ATOM 2390 C CA . GLY B 1 147 ? 7.637 -6.703 3.965 1 98.88 147 GLY B CA 1
ATOM 2391 C C . GLY B 1 147 ? 7.332 -8.164 4.242 1 98.88 147 GLY B C 1
ATOM 2392 O O . GLY B 1 147 ? 7.977 -9.055 3.686 1 98.88 147 GLY B O 1
ATOM 2393 N N . MET B 1 148 ? 6.453 -8.398 5.145 1 98.94 148 MET B N 1
ATOM 2394 C CA . MET B 1 148 ? 5.84 -9.703 5.402 1 98.94 148 MET B CA 1
ATOM 2395 C C . MET B 1 148 ? 4.379 -9.711 4.977 1 98.94 148 MET B C 1
ATOM 2397 O O . MET B 1 148 ? 3.633 -8.773 5.277 1 98.94 148 MET B O 1
ATOM 2401 N N . HIS B 1 149 ? 4.035 -10.734 4.25 1 98.94 149 HIS B N 1
ATOM 2402 C CA . HIS B 1 149 ? 2.725 -10.82 3.613 1 98.94 149 HIS B CA 1
ATOM 2403 C C . HIS B 1 149 ? 2.033 -12.141 3.947 1 98.94 149 HIS B C 1
ATOM 2405 O O . HIS B 1 149 ? 2.494 -13.211 3.543 1 98.94 149 HIS B O 1
ATOM 2411 N N . ASP B 1 150 ? 0.923 -12.07 4.691 1 98.94 150 ASP B N 1
ATOM 2412 C CA . ASP B 1 150 ? 0.129 -13.242 5.039 1 98.94 150 ASP B CA 1
ATOM 2413 C C . ASP B 1 150 ? -1.114 -13.344 4.156 1 98.94 150 ASP B C 1
ATOM 2415 O O . ASP B 1 150 ? -1.864 -12.375 4.02 1 98.94 150 ASP B O 1
ATOM 2419 N N . LYS B 1 151 ? -1.34 -14.523 3.656 1 98.75 151 LYS B N 1
ATOM 2420 C CA . LYS B 1 151 ? -2.48 -14.719 2.766 1 98.75 151 LYS B CA 1
ATOM 2421 C C . LYS B 1 151 ? -3.307 -15.93 3.189 1 98.75 151 LYS B C 1
ATOM 2423 O O . LYS B 1 151 ? -2.777 -16.875 3.785 1 98.75 151 LYS B O 1
ATOM 2428 N N . ALA B 1 152 ? -4.547 -15.859 2.887 1 98.38 152 ALA B N 1
ATOM 2429 C CA . ALA B 1 152 ? -5.477 -16.953 3.15 1 98.38 152 ALA B CA 1
ATOM 2430 C C . ALA B 1 152 ? -6.008 -17.547 1.851 1 98.38 152 ALA B C 1
ATOM 2432 O O . ALA B 1 152 ? -6.383 -16.812 0.933 1 98.38 152 ALA B O 1
ATOM 2433 N N . ASN B 1 153 ? -6.043 -18.828 1.8 1 97.88 153 ASN B N 1
ATOM 2434 C CA . ASN B 1 153 ? -6.605 -19.562 0.665 1 97.88 153 ASN B CA 1
ATOM 2435 C C . ASN B 1 153 ? -8.125 -19.391 0.593 1 97.88 153 ASN B C 1
ATOM 2437 O O . ASN B 1 153 ? -8.82 -19.594 1.592 1 97.88 153 ASN B O 1
ATOM 2441 N N . THR B 1 154 ? -8.586 -19.094 -0.593 1 95.25 154 THR B N 1
ATOM 2442 C CA . THR B 1 154 ? -10.023 -18.891 -0.741 1 95.25 154 THR B CA 1
ATOM 2443 C C . THR B 1 154 ? -10.602 -19.859 -1.765 1 95.25 154 THR B C 1
ATOM 2445 O O . THR B 1 154 ? -11.727 -19.688 -2.229 1 95.25 154 THR B O 1
ATOM 2448 N N . ASP B 1 155 ? -9.82 -20.812 -2.145 1 94.69 155 ASP B N 1
ATOM 2449 C CA . ASP B 1 155 ? -10.312 -21.797 -3.096 1 94.69 155 ASP B CA 1
ATOM 2450 C C . ASP B 1 155 ? -11.547 -22.516 -2.555 1 94.69 155 ASP B C 1
ATOM 2452 O O . ASP B 1 155 ? -11.617 -22.812 -1.363 1 94.69 155 ASP B O 1
ATOM 2456 N N . PRO B 1 156 ? -12.555 -22.719 -3.469 1 89.12 156 PRO B N 1
ATOM 2457 C CA . PRO B 1 156 ? -13.68 -23.547 -3.01 1 89.12 156 PRO B CA 1
ATOM 2458 C C . PRO B 1 156 ? -13.25 -24.938 -2.568 1 89.12 156 PRO B C 1
ATOM 2460 O O . PRO B 1 156 ? -12.242 -25.469 -3.059 1 89.12 156 PRO B O 1
ATOM 2463 N N . VAL B 1 157 ? -13.891 -25.375 -1.403 1 74.38 157 VAL B N 1
ATOM 2464 C CA . VAL B 1 157 ? -13.586 -26.719 -0.919 1 74.38 157 VAL B CA 1
ATOM 2465 C C . VAL B 1 157 ? -13.883 -27.75 -2.014 1 74.38 157 VAL B C 1
ATOM 2467 O O . VAL B 1 157 ? -14.977 -27.75 -2.58 1 74.38 157 VAL B O 1
ATOM 2470 N N . VAL B 1 158 ? -12.914 -28.344 -2.643 1 61.78 158 VAL B N 1
ATOM 2471 C CA . VAL B 1 158 ? -13.094 -29.406 -3.633 1 61.78 158 VAL B CA 1
ATOM 2472 C C . VAL B 1 158 ? -13.812 -30.594 -2.996 1 61.78 158 VAL B C 1
ATOM 2474 O O . VAL B 1 158 ? -13.352 -31.141 -1.994 1 61.78 158 VAL B O 1
ATOM 2477 N N . GLN B 1 159 ? -15.133 -30.609 -3.051 1 49.12 159 GLN B N 1
ATOM 2478 C CA . GLN B 1 159 ? -15.859 -31.797 -2.625 1 49.12 159 GLN B CA 1
ATOM 2479 C C . GLN B 1 159 ? -15.297 -33.062 -3.293 1 49.12 159 GLN B C 1
ATOM 2481 O O . GLN B 1 159 ? -15.07 -33.062 -4.504 1 49.12 159 GLN B O 1
ATOM 2486 N N . ARG B 1 160 ? -14.344 -33.812 -2.645 1 47.91 160 ARG B N 1
ATOM 2487 C CA . ARG B 1 160 ? -14.141 -35.188 -3.064 1 47.91 160 ARG B CA 1
ATOM 2488 C C . ARG B 1 160 ? -15.461 -35.844 -3.428 1 47.91 160 ARG B C 1
ATOM 2490 O O . ARG B 1 160 ? -16.375 -35.906 -2.607 1 47.91 160 ARG B O 1
ATOM 2497 N N . LEU B 1 161 ? -15.812 -35.688 -4.676 1 36.38 161 LEU B N 1
ATOM 2498 C CA . LEU B 1 161 ? -16.766 -36.781 -4.93 1 36.38 161 LEU B CA 1
ATOM 2499 C C . LEU B 1 161 ? -16.109 -38.156 -4.719 1 36.38 161 LEU B C 1
ATOM 2501 O O . LEU B 1 161 ? -14.914 -38.312 -4.941 1 36.38 161 LEU B O 1
#

Sequence (322 aa):
MELTEELFVNRIKSMYERSLDEHENSFFDAQLQDKVRFHSASLAAPVRATFRSVVTLSMCNRLESLHGGCAATLIDVLTSVILLGLGKPGMFSYGGVTRSLDVKYLRPVPEGVEMEIICELVNMGKRLAMLRGEIRRVDNGDLCVVGMHDKANTDPVVQRLMELTEELFVNRIKSMYERSLDEHENSFFDAQLQDKVRFHSASLAAPVRATFRSVVTLSMCNRLESLHGGCAATLIDVLTSVILLGLGKPGMFSYGGVTRSLDVKYLRPVPEGVEMEIICELVNMGKRLAMLRGEIRRVDNGDLCVVGMHDKANTDPVVQRL